Protein AF-A0A397TH13-F1 (afdb_monomer)

Sequence (235 aa):
MYIGEEQMQMQMQIHLDLYEATTTCEVFSDTFLWFEKYLEITASTDGHGFQKQIINDEITRPDIGSFDPKRAQAELLTQLNIFKITTKNKPKDFLEKLETVFYKWLDGSGINVTNCSDELAHDLIATCKILKDERNISLLIEHTKKTREYVEKMNEEEFSQNLNNILSAYKGPLENEDKKEESLRNKHYTDDVIERGFNFLKGDEEKGKAIFDDIVKNHYNKQTTNMYLSFLLFN

Mean predicted aligned error: 8.08 Å

Secondary structure (DSSP, 8-state):
---HHHHHHTT-----BHHHHHHHHHHHHHHHHHHHHHHHHHHHHH---------S-----TTGGG--HHHHHHHHHHHHHHHHHHTTT--HHHHHHHHHHHHHHHHHTT--TTT--HHHHHHHHHHHHHHTT----HHHHHHHHHHHHHHHTS-HHHHHHHHHHHHHHHHHHHHHHHHHHHHHTT-B--THHHHHHTTT----HHHHHHHHHHHHHHHHHHHHHHHHHHHHH--

Foldseek 3Di:
DPPPPVVVVVPPPVFAFPLLLLVLLVLLVVLLLLLVLLCVQPCVPVVDDFDDLDPDNPPPDPCSVVDHNVRSLLVSLVSLVVSLVSLPPPDLVSLVLVLLLLLLSQQQRVDFQVNQDLSNLLSSVSNVCSSVVNDPRPVSVVSVVVVVVVLVPDDPVRNVVVVVVVCVVCPVVVVVSVVVCVVRPPPTDDPVSNCVSRVSRDGDSVNSVVRSVNSVVSSVVVVVVVVVVVVVVVD

Solvent-accessible surface area (backbone atoms only — not comparable to full-atom values): 13279 Å² total; per-residue (Å²): 144,85,69,69,62,68,59,56,67,66,68,68,67,78,78,49,43,29,45,62,51,49,54,36,50,49,44,47,50,49,37,50,52,33,48,49,50,31,46,56,58,48,32,78,77,68,78,58,78,60,38,83,66,74,84,79,84,73,81,82,56,91,62,62,89,73,55,50,57,68,57,34,45,54,51,33,54,49,36,52,51,52,39,47,58,58,57,55,93,54,58,67,71,60,28,51,54,51,43,46,50,51,19,11,43,39,36,41,25,52,60,36,65,90,75,49,49,74,68,54,49,52,53,53,51,49,52,54,34,41,47,70,68,48,80,90,46,66,71,58,53,52,50,53,49,54,53,49,57,51,59,74,66,48,53,73,67,60,46,52,52,53,50,50,52,52,54,61,66,44,53,64,59,50,63,51,48,55,54,48,44,63,76,30,60,97,38,64,60,56,73,66,55,59,52,64,74,49,63,70,55,80,30,47,42,71,59,10,45,53,39,49,53,50,35,53,54,51,54,54,49,54,55,52,54,53,53,54,52,52,55,66,74,76,106

Radius of gyration: 20.53 Å; Cα contacts (8 Å, |Δi|>4): 188; chains: 1; bounding box: 66×51×44 Å

Nearest PDB structures (foldseek):
  7zo8-assembly1_A  TM=1.365E-01  e=8.174E+00  Brucella abortus 2308

pLDDT: mean 84.78, std 15.18, range [37.47, 98.38]

Structure (mmCIF, N/CA/C/O backbone):
data_AF-A0A397TH13-F1
#
_entry.id   AF-A0A397TH13-F1
#
loop_
_atom_site.group_PDB
_atom_site.id
_atom_site.type_symbol
_atom_site.label_atom_id
_atom_site.label_alt_id
_atom_site.label_comp_id
_atom_site.label_asym_id
_atom_site.label_entity_id
_atom_site.label_seq_id
_atom_site.pdbx_PDB_ins_code
_atom_site.Cartn_x
_atom_site.Cartn_y
_atom_site.Cartn_z
_atom_site.occupancy
_atom_site.B_iso_or_equiv
_atom_site.auth_seq_id
_atom_site.auth_comp_id
_atom_site.auth_asym_id
_atom_site.auth_atom_id
_atom_site.pdbx_PDB_model_num
ATOM 1 N N . MET A 1 1 ? -40.884 -20.229 20.595 1.00 41.59 1 MET A N 1
ATOM 2 C CA . MET A 1 1 ? -39.870 -19.528 21.407 1.00 41.59 1 MET A CA 1
ATOM 3 C C . MET A 1 1 ? -38.561 -19.627 20.627 1.00 41.59 1 MET A C 1
ATOM 5 O O . MET A 1 1 ? -37.815 -20.563 20.832 1.00 41.59 1 MET A O 1
ATOM 9 N N . TYR A 1 2 ? -38.391 -18.770 19.617 1.00 46.75 2 TYR A N 1
ATOM 10 C CA . TYR A 1 2 ? -37.251 -18.759 18.678 1.00 46.75 2 TYR A CA 1
ATOM 11 C C . TYR A 1 2 ? -37.065 -17.320 18.165 1.00 46.75 2 TYR A C 1
ATOM 13 O O . TYR A 1 2 ? -37.121 -17.042 16.980 1.00 46.75 2 TYR A O 1
ATOM 21 N N . ILE A 1 3 ? -36.993 -16.368 19.097 1.00 46.69 3 ILE A N 1
ATOM 22 C CA . ILE A 1 3 ? -36.784 -14.937 18.791 1.00 46.69 3 ILE A CA 1
ATOM 23 C C . ILE A 1 3 ? -35.448 -14.457 19.402 1.00 46.69 3 ILE A C 1
ATOM 25 O O . ILE A 1 3 ? -34.997 -13.351 19.142 1.00 46.69 3 ILE A O 1
ATOM 29 N N . GLY A 1 4 ? -34.772 -15.310 20.185 1.00 44.59 4 GLY A N 1
ATOM 30 C CA . GLY A 1 4 ? -33.574 -14.941 20.943 1.00 44.59 4 GLY A CA 1
ATOM 31 C C . GLY A 1 4 ? -32.241 -15.110 20.211 1.00 44.59 4 GLY A C 1
ATOM 32 O O . GLY A 1 4 ? -31.286 -14.453 20.595 1.00 44.59 4 GLY A O 1
ATOM 33 N N . GLU 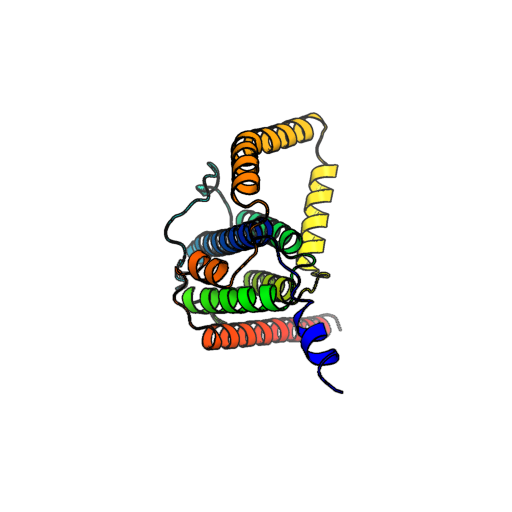A 1 5 ? -32.147 -15.946 19.173 1.00 42.31 5 GLU A N 1
ATOM 34 C CA . GLU A 1 5 ? -30.858 -16.211 18.505 1.00 42.31 5 GLU A CA 1
ATOM 35 C C . GLU A 1 5 ? -30.607 -15.282 17.308 1.00 42.31 5 GLU A C 1
ATOM 37 O O . GLU A 1 5 ? -29.501 -14.767 17.169 1.00 42.31 5 GLU A O 1
ATOM 42 N N . GLU A 1 6 ? -31.629 -14.956 16.507 1.00 41.38 6 GLU A N 1
ATOM 43 C CA . GLU A 1 6 ? -31.476 -14.013 15.384 1.00 41.38 6 GLU A CA 1
ATOM 44 C C . GLU A 1 6 ? -31.263 -12.565 15.853 1.00 41.38 6 GLU A C 1
ATOM 46 O O . GLU A 1 6 ? -30.466 -11.841 15.263 1.00 41.38 6 GLU A O 1
ATOM 51 N N . GLN A 1 7 ? -31.895 -12.141 16.956 1.00 41.16 7 GLN A N 1
ATOM 52 C CA . GLN A 1 7 ? -31.647 -10.810 17.530 1.00 41.16 7 GLN A CA 1
ATOM 53 C C . GLN A 1 7 ? -30.268 -10.699 18.196 1.00 41.16 7 GLN A C 1
ATOM 55 O O . GLN A 1 7 ? -29.697 -9.611 18.226 1.00 41.16 7 GLN A O 1
ATOM 60 N N . MET A 1 8 ? -29.706 -11.811 18.679 1.00 37.91 8 MET A N 1
ATOM 61 C CA . MET A 1 8 ? -28.373 -11.835 19.286 1.00 37.91 8 MET A CA 1
ATOM 62 C C . MET A 1 8 ? -27.261 -11.955 18.230 1.00 37.91 8 MET A C 1
ATOM 64 O O . MET A 1 8 ? -26.183 -11.400 18.425 1.00 37.91 8 MET A O 1
ATOM 68 N N . GLN A 1 9 ? -27.529 -12.578 17.073 1.00 37.91 9 GLN A N 1
ATOM 69 C CA . GLN A 1 9 ? -26.624 -12.534 15.915 1.00 37.91 9 GLN A CA 1
ATOM 70 C C . GLN A 1 9 ? -26.596 -11.162 15.223 1.00 37.91 9 GLN A C 1
ATOM 72 O O . GLN A 1 9 ? -25.568 -10.787 14.666 1.00 37.91 9 GLN A O 1
ATOM 77 N N . MET A 1 10 ? -27.670 -10.372 15.320 1.00 37.69 10 MET A N 1
ATOM 78 C CA . MET A 1 10 ? -27.717 -8.999 14.792 1.00 37.69 10 MET A CA 1
ATOM 79 C C . MET A 1 10 ? -26.946 -7.974 15.646 1.00 37.69 10 MET A C 1
ATOM 81 O O . MET A 1 10 ? -26.669 -6.878 15.173 1.00 37.69 10 MET A O 1
ATOM 85 N N . GLN A 1 11 ? -26.599 -8.304 16.896 1.00 37.47 11 GLN A N 1
ATOM 86 C CA . GLN A 1 11 ? -26.028 -7.358 17.869 1.00 37.47 11 GLN A CA 1
ATOM 87 C C . GLN A 1 11 ? -24.500 -7.387 18.010 1.00 37.47 11 GLN A C 1
ATOM 89 O O . GLN A 1 11 ? -23.951 -6.627 18.802 1.00 37.47 11 GLN A O 1
ATOM 94 N N . MET A 1 12 ? -23.793 -8.198 17.223 1.00 40.50 12 MET A N 1
ATOM 95 C CA . MET A 1 12 ? -22.327 -8.141 17.138 1.00 40.50 12 MET A CA 1
ATOM 96 C C . MET A 1 12 ? -21.856 -7.533 15.816 1.00 40.50 12 MET A C 1
ATOM 98 O O . MET A 1 12 ? -20.844 -7.935 15.245 1.00 40.50 12 MET A O 1
ATOM 102 N N . GLN A 1 13 ? -22.576 -6.521 15.335 1.00 49.28 13 GLN A N 1
ATOM 103 C CA . GLN A 1 13 ? -21.989 -5.564 14.413 1.00 49.28 13 GLN A CA 1
ATOM 104 C C . GLN A 1 13 ? -20.916 -4.825 15.218 1.00 49.28 13 GLN A C 1
ATOM 106 O O . GLN A 1 13 ? -21.228 -3.968 16.041 1.00 49.28 13 GLN A O 1
ATOM 111 N N . ILE A 1 14 ? -19.656 -5.253 15.089 1.00 55.50 14 ILE A N 1
ATOM 112 C CA . ILE A 1 14 ? -18.515 -4.535 15.655 1.00 55.50 14 ILE A CA 1
ATOM 113 C C . ILE A 1 14 ? -18.617 -3.121 15.092 1.00 55.50 14 ILE A C 1
ATOM 115 O O . ILE A 1 14 ? -18.381 -2.900 13.905 1.00 55.50 14 ILE A O 1
ATOM 119 N N . HIS A 1 15 ? -19.065 -2.184 15.924 1.00 70.19 15 HIS A N 1
ATOM 120 C CA . HIS A 1 15 ? -19.176 -0.791 15.541 1.00 70.19 15 HIS A CA 1
ATOM 121 C C . HIS A 1 15 ? -17.758 -0.262 15.367 1.00 70.19 15 HIS A C 1
ATOM 123 O O . HIS A 1 15 ? -17.085 0.068 16.338 1.00 70.19 15 HIS A O 1
ATOM 129 N N . LEU A 1 16 ? -17.289 -0.244 14.121 1.00 83.62 16 LEU A N 1
ATOM 130 C CA . LEU A 1 16 ? -16.040 0.405 13.768 1.00 83.62 16 LEU A CA 1
ATOM 131 C C . LEU A 1 16 ? -16.218 1.912 13.964 1.00 83.62 16 LEU A C 1
ATOM 133 O O . LEU A 1 16 ? -17.147 2.517 13.413 1.00 83.62 16 LEU A O 1
ATOM 137 N N . ASP A 1 17 ? -15.342 2.514 14.762 1.00 88.44 17 ASP A N 1
ATOM 138 C CA . ASP A 1 17 ? -15.339 3.956 14.968 1.00 88.44 17 ASP A CA 1
ATOM 139 C C . ASP A 1 17 ? -15.086 4.680 13.643 1.00 88.44 17 ASP A C 1
ATOM 141 O O . ASP A 1 17 ? -14.223 4.298 12.847 1.00 88.44 17 ASP A O 1
ATOM 145 N N . LEU A 1 18 ? -15.844 5.753 13.398 1.00 89.31 18 LEU A N 1
ATOM 146 C CA . LEU A 1 18 ? -15.759 6.505 12.146 1.00 89.31 18 LEU A CA 1
ATOM 147 C C . LEU A 1 18 ? -14.357 7.083 11.932 1.00 89.31 18 LEU A C 1
ATOM 149 O O . LEU A 1 18 ? -13.893 7.134 10.794 1.00 89.31 18 LEU A O 1
ATOM 153 N N . TYR A 1 19 ? -13.682 7.487 13.011 1.00 90.12 19 TYR A N 1
ATOM 154 C CA . TYR A 1 19 ? -12.291 7.931 12.957 1.00 90.12 19 TYR A CA 1
ATOM 155 C C . TYR A 1 19 ? -11.382 6.822 12.416 1.00 90.12 19 TYR A C 1
ATOM 157 O O . TYR A 1 19 ? -10.734 7.016 11.393 1.00 90.12 19 TYR A O 1
ATOM 165 N N . GLU A 1 20 ? -11.422 5.626 13.013 1.00 90.56 20 GLU A N 1
ATOM 166 C CA . GLU A 1 20 ? -10.594 4.500 12.574 1.00 90.56 20 GLU A CA 1
ATOM 167 C C . GLU A 1 20 ? -10.872 4.084 11.123 1.00 90.56 20 GLU A C 1
ATOM 169 O O . GLU A 1 20 ? -9.939 3.773 10.375 1.00 90.56 20 GLU A O 1
ATOM 174 N N . ALA A 1 21 ? -12.145 4.074 10.715 1.00 92.00 21 ALA A N 1
ATOM 175 C CA . ALA A 1 21 ? -12.530 3.788 9.336 1.00 92.00 21 ALA A CA 1
ATOM 176 C C . ALA A 1 21 ? -11.973 4.842 8.370 1.00 92.00 21 ALA A C 1
ATOM 178 O O . ALA A 1 21 ? -11.390 4.486 7.346 1.00 92.00 21 ALA A O 1
ATOM 179 N N . THR A 1 22 ? -12.112 6.124 8.721 1.00 91.56 22 THR A N 1
ATOM 180 C CA . THR A 1 22 ? -11.630 7.257 7.918 1.00 91.56 22 THR A CA 1
ATOM 181 C C . THR A 1 22 ? -10.114 7.197 7.757 1.00 91.56 22 THR A C 1
ATOM 183 O O . THR A 1 22 ? -9.635 7.169 6.628 1.00 91.56 22 THR A O 1
ATOM 186 N N . THR A 1 23 ? -9.368 7.052 8.855 1.00 91.56 23 THR A N 1
ATOM 187 C CA . THR A 1 23 ? -7.903 6.929 8.832 1.00 91.56 23 THR A CA 1
ATOM 188 C C . THR A 1 23 ? -7.447 5.731 8.002 1.00 91.56 23 THR A C 1
ATOM 190 O O . THR A 1 23 ? -6.476 5.820 7.255 1.00 91.56 23 THR A O 1
ATOM 193 N N . THR A 1 24 ? -8.152 4.596 8.081 1.00 94.56 24 THR A N 1
ATOM 194 C CA . THR A 1 24 ? -7.805 3.424 7.262 1.00 94.56 24 THR A CA 1
ATOM 195 C C . THR A 1 24 ? -8.038 3.688 5.771 1.00 94.56 24 THR A C 1
ATOM 197 O O . THR A 1 24 ? -7.203 3.302 4.956 1.00 94.56 24 THR A O 1
ATOM 200 N N . CYS A 1 25 ? -9.132 4.366 5.405 1.00 94.44 25 CYS A N 1
ATOM 201 C CA . CYS A 1 25 ? -9.425 4.725 4.012 1.00 94.44 25 CYS A CA 1
ATOM 202 C C . CYS A 1 25 ? -8.426 5.747 3.449 1.00 94.44 25 CYS A C 1
ATOM 204 O O . CYS A 1 25 ? -8.021 5.632 2.294 1.00 94.44 25 CYS A O 1
ATOM 206 N N . GLU A 1 26 ? -7.999 6.723 4.248 1.00 92.19 26 GLU A N 1
ATOM 207 C CA . GLU A 1 26 ? -6.980 7.700 3.845 1.00 92.19 26 GLU A CA 1
ATOM 208 C C . GLU A 1 26 ? -5.626 7.027 3.625 1.00 92.19 26 GLU A C 1
ATOM 210 O O . GLU A 1 26 ? -5.054 7.163 2.551 1.00 92.19 26 GLU A O 1
ATOM 215 N N . VAL A 1 27 ? -5.171 6.192 4.567 1.00 93.75 27 VAL A N 1
ATOM 216 C CA . VAL A 1 27 ? -3.929 5.413 4.401 1.00 93.75 27 VAL A CA 1
ATOM 217 C C . VAL A 1 27 ? -3.997 4.497 3.177 1.00 93.75 27 VAL A C 1
ATOM 219 O O . VAL A 1 27 ? -2.997 4.278 2.489 1.00 93.75 27 VAL A O 1
ATOM 222 N N . PHE A 1 28 ? -5.173 3.949 2.874 1.00 95.81 28 PHE A N 1
ATOM 223 C CA . PHE A 1 28 ? -5.343 3.135 1.679 1.00 95.81 28 PHE A CA 1
ATOM 224 C C . PHE A 1 28 ? -5.316 3.968 0.389 1.00 95.81 28 PHE A C 1
ATOM 226 O O . PHE A 1 28 ? -4.718 3.551 -0.600 1.00 95.81 28 PHE A O 1
ATOM 233 N N . SER A 1 29 ? -5.875 5.178 0.417 1.00 93.94 29 SER A N 1
ATOM 234 C CA . SER A 1 29 ? -5.756 6.145 -0.681 1.00 93.94 29 SER A CA 1
ATOM 235 C C . SER A 1 29 ? -4.299 6.558 -0.909 1.00 93.94 29 SER A C 1
ATOM 237 O O . SER A 1 29 ? -3.830 6.544 -2.047 1.00 93.94 29 SER A O 1
ATOM 239 N N . ASP A 1 30 ? -3.548 6.817 0.164 1.00 92.38 30 ASP A N 1
ATOM 240 C CA . ASP A 1 30 ? -2.110 7.101 0.102 1.00 92.38 30 ASP A CA 1
ATOM 241 C C . ASP A 1 30 ? -1.328 5.920 -0.477 1.00 92.38 30 ASP A C 1
ATOM 243 O O . ASP A 1 30 ? -0.386 6.099 -1.249 1.00 92.38 30 ASP A O 1
ATOM 247 N N . THR A 1 31 ? -1.738 4.691 -0.159 1.00 95.12 31 THR A N 1
ATOM 248 C CA . THR A 1 31 ? -1.140 3.486 -0.744 1.00 95.12 31 THR A CA 1
ATOM 249 C C . THR A 1 31 ? -1.293 3.486 -2.269 1.00 95.12 31 THR A C 1
ATOM 251 O O . THR A 1 31 ? -0.311 3.244 -2.972 1.00 95.12 31 THR A O 1
ATOM 254 N N . PHE A 1 32 ? -2.475 3.819 -2.804 1.00 94.69 32 PHE A N 1
ATOM 255 C CA . PHE A 1 32 ? -2.670 3.970 -4.252 1.00 94.69 32 PHE A CA 1
ATOM 256 C C . PHE A 1 32 ? -1.838 5.107 -4.843 1.00 94.69 32 PHE A C 1
ATOM 258 O O . PHE A 1 32 ? -1.243 4.930 -5.904 1.00 94.69 32 PHE A O 1
ATOM 265 N N . LEU A 1 33 ? -1.732 6.240 -4.146 1.00 93.06 33 LEU A N 1
ATOM 266 C CA . LEU A 1 33 ? -0.903 7.362 -4.583 1.00 93.06 33 LEU A CA 1
ATOM 267 C C . LEU A 1 33 ? 0.569 6.945 -4.734 1.00 93.06 33 LEU A C 1
ATOM 269 O O . LEU A 1 33 ? 1.217 7.286 -5.724 1.00 93.06 33 LEU A O 1
ATOM 273 N N . TRP A 1 34 ? 1.095 6.150 -3.799 1.00 93.94 34 TRP A N 1
ATOM 274 C CA . TRP A 1 34 ? 2.459 5.626 -3.881 1.00 93.94 34 TRP A CA 1
ATOM 275 C C . TRP A 1 34 ? 2.632 4.520 -4.927 1.00 93.94 34 TRP A C 1
ATOM 277 O O . TRP A 1 34 ? 3.693 4.460 -5.552 1.00 93.94 34 TRP A O 1
ATOM 287 N N . PHE A 1 35 ? 1.608 3.698 -5.183 1.00 94.25 35 PHE A N 1
ATOM 288 C CA . PHE A 1 35 ? 1.606 2.792 -6.337 1.00 94.25 35 PHE A CA 1
ATOM 289 C C . PHE A 1 35 ? 1.699 3.577 -7.646 1.00 94.25 35 PHE A C 1
ATOM 291 O O . PHE A 1 35 ? 2.577 3.304 -8.461 1.00 94.25 35 PHE A O 1
ATOM 298 N N . GLU A 1 36 ? 0.835 4.574 -7.839 1.00 92.50 36 GLU A N 1
ATOM 299 C CA . GLU A 1 36 ? 0.828 5.411 -9.040 1.00 92.50 36 GLU A CA 1
ATOM 300 C C . GLU A 1 36 ? 2.148 6.175 -9.189 1.00 92.50 36 GLU A C 1
ATOM 302 O O . GLU A 1 36 ? 2.695 6.232 -10.287 1.00 92.50 36 GLU A O 1
ATOM 307 N N . LYS A 1 37 ? 2.743 6.659 -8.091 1.00 91.38 37 LYS A N 1
ATOM 308 C CA . LYS A 1 37 ? 4.071 7.289 -8.109 1.00 91.38 37 LYS A CA 1
ATOM 309 C C . LYS A 1 37 ? 5.181 6.328 -8.530 1.00 91.38 37 LYS A C 1
ATOM 311 O O . LYS A 1 37 ? 6.049 6.698 -9.324 1.00 91.38 37 LYS A O 1
ATOM 316 N N . TYR A 1 38 ? 5.184 5.110 -7.991 1.00 91.88 38 TYR A N 1
ATOM 317 C CA . TYR A 1 38 ? 6.142 4.077 -8.380 1.00 91.88 38 TYR A CA 1
ATOM 318 C C . TYR A 1 38 ? 5.991 3.717 -9.865 1.00 91.88 38 TYR A C 1
ATOM 320 O O . TYR A 1 38 ? 6.989 3.622 -10.586 1.00 91.88 38 TYR A O 1
ATOM 328 N N . LEU A 1 39 ? 4.750 3.602 -10.344 1.00 90.31 39 LEU A N 1
ATOM 329 C CA . LEU A 1 39 ? 4.430 3.363 -11.749 1.00 90.31 39 LEU A CA 1
ATOM 330 C C . LEU A 1 39 ? 4.860 4.520 -12.646 1.00 90.31 39 LEU A C 1
ATOM 332 O O . LEU A 1 39 ? 5.466 4.270 -13.672 1.00 90.31 39 LEU A O 1
ATOM 336 N N . GLU A 1 40 ? 4.644 5.777 -12.265 1.00 88.56 40 GLU A N 1
ATOM 337 C CA . GLU A 1 40 ? 5.139 6.939 -13.018 1.00 88.56 40 GLU A CA 1
ATOM 338 C C . GLU A 1 40 ? 6.656 6.894 -13.215 1.00 88.56 40 GLU A C 1
ATOM 340 O O . GLU A 1 40 ? 7.161 7.107 -14.321 1.00 88.56 40 GLU A O 1
ATOM 345 N N . ILE A 1 41 ? 7.387 6.607 -12.135 1.00 87.56 41 ILE A N 1
ATOM 346 C CA . ILE A 1 41 ? 8.850 6.570 -12.147 1.00 87.56 41 ILE A CA 1
ATOM 347 C C . ILE A 1 41 ? 9.346 5.397 -13.003 1.00 87.56 41 ILE A C 1
ATOM 349 O O . ILE A 1 41 ? 10.267 5.574 -13.797 1.00 87.56 41 ILE A O 1
ATOM 353 N N . THR A 1 42 ? 8.716 4.225 -12.910 1.00 84.31 42 THR A N 1
ATOM 354 C CA . THR A 1 42 ? 9.109 3.027 -13.679 1.00 84.31 42 THR A CA 1
ATOM 355 C C . THR A 1 42 ? 8.630 3.052 -15.134 1.00 84.31 42 THR A C 1
ATOM 357 O O . THR A 1 42 ? 9.365 2.647 -16.033 1.00 84.31 42 THR A O 1
ATOM 360 N N . ALA A 1 43 ? 7.449 3.599 -15.415 1.00 72.31 43 ALA A N 1
ATOM 361 C CA . ALA A 1 43 ? 6.878 3.692 -16.758 1.00 72.31 43 ALA A CA 1
ATOM 362 C C . ALA A 1 43 ? 7.622 4.685 -17.656 1.00 72.31 43 ALA A C 1
ATOM 364 O O . ALA A 1 43 ? 7.585 4.535 -18.878 1.00 72.31 43 ALA A O 1
ATOM 365 N N . SER A 1 44 ? 8.343 5.653 -17.075 1.00 58.50 44 SER A N 1
ATOM 366 C CA . SER A 1 44 ? 9.257 6.527 -17.822 1.00 58.50 44 SER A CA 1
ATOM 367 C C . SER A 1 44 ? 10.360 5.753 -18.571 1.00 58.50 44 SER A C 1
ATOM 369 O O . SER A 1 44 ? 10.919 6.264 -19.541 1.00 58.50 44 SER A O 1
ATOM 371 N N . THR A 1 45 ? 10.608 4.501 -18.173 1.00 50.53 45 THR A N 1
ATOM 372 C CA . THR A 1 45 ? 11.559 3.571 -18.798 1.00 50.53 45 THR A CA 1
ATOM 373 C C . THR A 1 45 ? 10.919 2.634 -19.833 1.00 50.53 45 THR A C 1
ATOM 375 O O . THR A 1 45 ? 11.560 2.347 -20.842 1.00 50.53 45 THR A O 1
ATOM 378 N N . ASP A 1 46 ? 9.659 2.217 -19.638 1.00 50.69 46 ASP A N 1
ATOM 379 C CA . ASP A 1 46 ? 9.052 1.093 -20.382 1.00 50.69 46 ASP A CA 1
ATOM 380 C C . ASP A 1 46 ? 7.829 1.469 -21.252 1.00 50.69 46 ASP A C 1
ATOM 382 O O . ASP A 1 46 ? 7.337 0.653 -22.029 1.00 50.69 46 ASP A O 1
ATOM 386 N N . GLY A 1 47 ? 7.337 2.714 -21.184 1.00 48.03 47 GLY A N 1
ATOM 387 C CA . GLY A 1 47 ? 6.331 3.236 -22.124 1.00 48.03 47 GLY A CA 1
ATOM 388 C C . GLY A 1 47 ? 4.958 2.550 -22.068 1.00 48.03 47 GLY A C 1
ATOM 389 O O . GLY A 1 47 ? 4.270 2.458 -23.088 1.00 48.03 47 GLY A O 1
ATOM 390 N N . HIS A 1 48 ? 4.542 2.049 -20.903 1.00 54.66 48 HIS A N 1
ATOM 391 C CA . HIS A 1 48 ? 3.298 1.290 -20.762 1.00 54.66 48 HIS A CA 1
ATOM 392 C C . HIS A 1 48 ? 2.129 2.103 -20.191 1.00 54.66 48 HIS A C 1
ATOM 394 O O . HIS A 1 48 ? 2.288 2.932 -19.300 1.00 54.66 48 HIS A O 1
ATOM 400 N N . GLY A 1 49 ? 0.937 1.834 -20.740 1.00 65.75 49 GLY A N 1
ATOM 401 C CA . GLY A 1 49 ? -0.307 2.595 -20.583 1.00 65.75 49 GLY A CA 1
ATOM 402 C C . GLY A 1 49 ? -1.028 2.441 -19.246 1.00 65.75 49 GLY A C 1
ATOM 403 O O . GLY A 1 49 ? -2.239 2.215 -19.248 1.00 65.75 49 GLY A O 1
ATOM 404 N N . PHE A 1 50 ? -0.305 2.567 -18.130 1.00 81.19 50 PHE A N 1
ATOM 405 C CA . PHE A 1 50 ? -0.966 2.773 -16.845 1.00 81.19 50 PHE A CA 1
ATOM 406 C C . PHE A 1 50 ? -1.709 4.121 -16.862 1.00 81.19 50 PHE A C 1
ATOM 408 O O . PHE A 1 50 ? -1.283 5.079 -17.514 1.00 81.19 50 PHE A O 1
ATOM 415 N N . GLN A 1 51 ? -2.843 4.188 -16.175 1.00 87.06 51 GLN A N 1
ATOM 416 C CA . GLN A 1 51 ? -3.706 5.363 -16.130 1.00 87.06 51 GLN A CA 1
ATOM 417 C C . GLN A 1 51 ? -3.863 5.834 -14.692 1.00 87.06 51 GLN A C 1
ATOM 419 O O . GLN A 1 51 ? -4.584 5.220 -13.910 1.00 87.06 51 GLN A O 1
ATOM 424 N N . LYS A 1 52 ? -3.221 6.958 -14.367 1.00 87.81 52 LYS A N 1
ATOM 425 C CA . LYS A 1 52 ? -3.359 7.620 -13.068 1.00 87.81 52 LYS A CA 1
ATOM 426 C C . LYS A 1 52 ? -4.841 7.846 -12.735 1.00 87.81 52 LYS A C 1
ATOM 428 O O . LYS A 1 52 ? -5.547 8.485 -13.519 1.00 87.81 52 LYS A O 1
ATOM 433 N N . GLN A 1 53 ? -5.316 7.315 -11.608 1.00 88.94 53 GLN A N 1
ATOM 434 C CA . GLN A 1 53 ? -6.692 7.509 -11.138 1.00 88.94 53 GLN A CA 1
ATOM 435 C C . GLN A 1 53 ? -6.788 8.695 -10.172 1.00 88.94 53 GLN A C 1
ATOM 437 O O . GLN A 1 53 ? -7.824 9.363 -10.129 1.00 88.94 53 GLN A O 1
ATOM 442 N N . ILE A 1 54 ? -5.717 8.992 -9.427 1.00 85.12 54 ILE A N 1
ATOM 443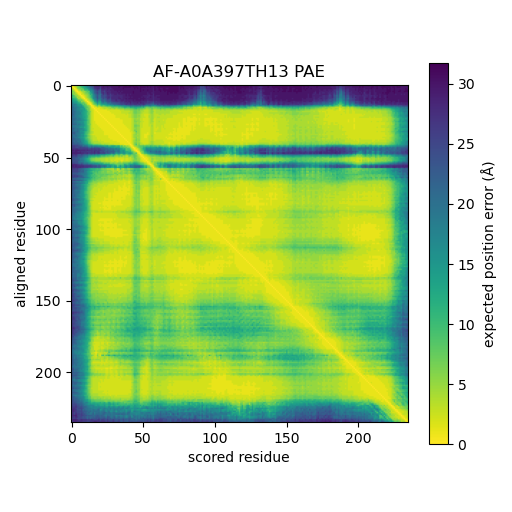 C CA . ILE A 1 54 ? -5.679 10.093 -8.461 1.00 85.12 54 ILE A CA 1
ATOM 444 C C . ILE A 1 54 ? -5.145 11.349 -9.156 1.00 85.12 54 ILE A C 1
ATOM 446 O O . ILE A 1 54 ? -3.976 11.440 -9.504 1.00 85.12 54 ILE A O 1
ATOM 450 N N . ILE A 1 55 ? -6.008 12.338 -9.400 1.00 70.19 55 ILE A N 1
ATOM 451 C CA . ILE A 1 55 ? -5.654 13.531 -10.199 1.00 70.19 55 ILE A CA 1
ATOM 452 C C . ILE A 1 55 ? -4.945 14.607 -9.358 1.00 70.19 55 ILE A C 1
ATOM 454 O O . ILE A 1 55 ? -4.103 15.341 -9.876 1.00 70.19 55 ILE A O 1
ATOM 458 N N . ASN A 1 56 ? -5.262 14.695 -8.065 1.00 64.81 56 ASN A N 1
ATOM 459 C CA . ASN A 1 56 ? -4.644 15.656 -7.156 1.00 64.81 56 ASN A CA 1
ATOM 460 C C . ASN A 1 56 ? -3.425 14.998 -6.495 1.00 64.81 56 ASN A C 1
ATOM 462 O O . ASN A 1 56 ? -3.563 14.232 -5.547 1.00 64.81 56 ASN A O 1
ATOM 466 N N . ASP A 1 57 ? -2.238 15.261 -7.045 1.00 58.88 57 ASP A N 1
ATOM 467 C CA . ASP A 1 57 ? -0.959 14.847 -6.459 1.00 58.88 57 ASP A CA 1
ATOM 468 C C . ASP A 1 57 ? -0.735 15.560 -5.124 1.00 58.88 57 ASP A C 1
ATOM 470 O O . ASP A 1 57 ? -0.497 16.768 -5.100 1.00 58.88 57 ASP A O 1
ATOM 474 N N . GLU A 1 58 ? -0.738 14.820 -4.018 1.00 68.31 58 GLU A N 1
ATOM 475 C CA . GLU A 1 58 ? -0.404 15.377 -2.701 1.00 68.31 58 GLU A CA 1
ATOM 476 C C . GLU A 1 58 ? 0.823 14.714 -2.057 1.00 68.31 58 GLU A C 1
ATOM 478 O O . GLU A 1 58 ? 1.042 14.834 -0.851 1.00 68.31 58 GLU A O 1
ATOM 483 N N . ILE A 1 59 ? 1.720 14.097 -2.845 1.00 75.81 59 ILE A N 1
ATOM 484 C CA . ILE A 1 59 ? 3.076 13.834 -2.335 1.00 75.81 59 ILE A CA 1
ATOM 485 C C . ILE A 1 59 ? 3.841 15.162 -2.309 1.00 75.81 59 ILE A C 1
ATOM 487 O O . ILE A 1 59 ? 4.563 15.522 -3.235 1.00 75.81 59 ILE A O 1
ATOM 491 N N . THR A 1 60 ? 3.704 15.891 -1.205 1.00 72.62 60 THR A N 1
ATOM 492 C CA . THR A 1 60 ? 4.307 17.217 -0.971 1.00 72.62 60 THR A CA 1
ATOM 493 C C . THR A 1 60 ? 5.807 17.173 -0.653 1.00 72.62 60 THR A C 1
ATOM 495 O O . THR A 1 60 ? 6.402 18.176 -0.251 1.00 72.62 60 THR A O 1
ATOM 498 N N . ARG A 1 61 ? 6.455 16.015 -0.833 1.00 74.12 61 ARG A N 1
ATOM 499 C CA . ARG A 1 61 ? 7.877 15.836 -0.530 1.00 74.12 61 ARG A CA 1
ATOM 500 C C . ARG A 1 61 ? 8.750 16.620 -1.516 1.00 74.12 61 ARG A C 1
ATOM 502 O O . ARG A 1 61 ? 8.651 16.393 -2.720 1.00 74.12 61 ARG A O 1
ATOM 509 N N . PRO A 1 62 ? 9.673 17.474 -1.038 1.00 74.00 62 PRO A N 1
ATOM 510 C CA . PRO A 1 62 ? 10.496 18.306 -1.917 1.00 74.00 62 PRO A CA 1
ATOM 511 C C . PRO A 1 62 ? 11.488 17.491 -2.760 1.00 74.00 62 PRO A C 1
ATOM 513 O O . PRO A 1 62 ? 11.923 17.945 -3.814 1.00 74.00 62 PRO A O 1
ATOM 516 N N . ASP A 1 63 ? 11.844 16.284 -2.315 1.00 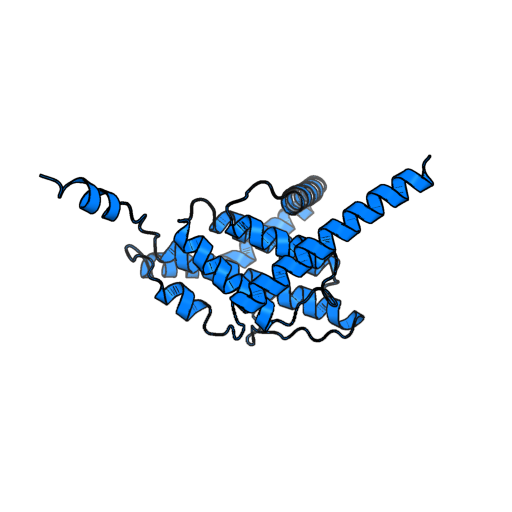79.62 63 ASP A N 1
ATOM 517 C CA . ASP A 1 63 ? 12.805 15.403 -2.972 1.00 79.62 63 ASP A CA 1
ATOM 518 C C . ASP A 1 63 ? 12.164 14.382 -3.928 1.00 79.62 63 ASP A C 1
ATOM 520 O O . ASP A 1 63 ? 12.890 13.633 -4.586 1.00 79.62 63 ASP A O 1
ATOM 524 N N . ILE A 1 64 ? 10.831 14.372 -4.063 1.00 83.06 64 ILE A N 1
ATOM 525 C CA . ILE A 1 64 ? 10.087 13.361 -4.834 1.00 83.06 64 ILE A CA 1
ATOM 526 C C . ILE A 1 64 ? 10.522 13.268 -6.302 1.00 83.06 64 ILE A C 1
ATOM 528 O O . ILE A 1 64 ? 10.557 12.183 -6.877 1.00 83.06 64 ILE A O 1
ATOM 532 N N . GLY A 1 65 ? 10.914 14.395 -6.905 1.00 81.19 65 GLY A N 1
ATOM 533 C CA . GLY A 1 65 ? 11.370 14.459 -8.298 1.00 81.19 65 GLY A CA 1
ATOM 534 C C . GLY A 1 65 ? 12.735 13.809 -8.552 1.00 81.19 65 GLY A C 1
ATOM 535 O O . GLY A 1 65 ? 13.108 13.616 -9.702 1.00 81.19 65 GLY A O 1
ATOM 536 N N . SER A 1 66 ? 13.479 13.472 -7.494 1.00 85.81 66 SER A N 1
ATOM 537 C CA . SER A 1 66 ? 14.800 12.827 -7.569 1.00 85.81 66 SER A CA 1
ATOM 538 C C . SER A 1 66 ? 14.773 11.332 -7.245 1.00 85.81 66 SER A C 1
ATOM 540 O O . SER A 1 66 ? 15.825 10.709 -7.103 1.00 85.81 66 SER A O 1
ATOM 542 N N . PHE A 1 67 ? 13.586 10.753 -7.066 1.00 88.69 67 PHE A N 1
ATOM 543 C CA . PHE A 1 67 ? 13.463 9.348 -6.707 1.00 88.69 67 PHE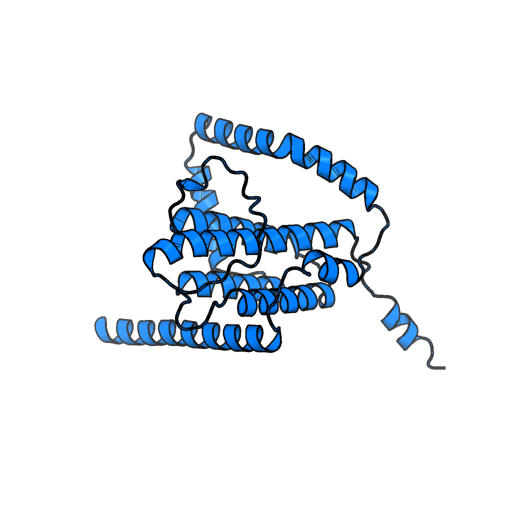 A CA 1
ATOM 544 C C . PHE A 1 67 ? 13.827 8.451 -7.886 1.00 88.69 67 PHE A C 1
ATOM 546 O O . PHE A 1 67 ? 13.334 8.629 -8.998 1.00 88.69 67 PHE A O 1
ATOM 553 N N . ASP A 1 68 ? 14.652 7.446 -7.610 1.00 90.31 68 ASP A N 1
ATOM 554 C CA . ASP A 1 68 ? 14.809 6.294 -8.488 1.00 90.31 68 ASP A CA 1
ATOM 555 C C . ASP A 1 68 ? 13.709 5.242 -8.203 1.00 90.31 68 ASP A C 1
ATOM 557 O O . ASP A 1 68 ? 13.021 5.322 -7.173 1.00 90.31 68 ASP A O 1
ATOM 561 N N . PRO A 1 69 ? 13.527 4.236 -9.082 1.00 89.75 69 PRO A N 1
ATOM 562 C CA . PRO A 1 69 ? 12.535 3.183 -8.873 1.00 89.75 69 PRO A CA 1
ATOM 563 C C . PRO A 1 69 ? 12.650 2.453 -7.530 1.00 89.75 69 PRO A C 1
ATOM 565 O O . PRO A 1 69 ? 11.633 2.135 -6.918 1.00 89.75 69 PRO A O 1
ATOM 568 N N . LYS A 1 70 ? 13.870 2.200 -7.036 1.00 91.06 70 LYS A N 1
ATOM 569 C CA . LYS A 1 70 ? 14.081 1.459 -5.781 1.00 91.06 70 LYS A CA 1
ATOM 570 C C . LYS A 1 70 ? 13.641 2.280 -4.579 1.00 91.06 70 LYS A C 1
ATOM 572 O O . LYS A 1 70 ? 13.031 1.746 -3.656 1.00 91.06 70 LYS A O 1
ATOM 577 N N . ARG A 1 71 ? 13.938 3.578 -4.590 1.00 90.62 71 ARG A N 1
ATOM 578 C CA . ARG A 1 71 ? 13.523 4.515 -3.552 1.00 90.62 71 ARG A CA 1
ATOM 579 C C . ARG A 1 71 ? 12.008 4.677 -3.535 1.00 90.62 71 ARG A C 1
ATOM 581 O O . ARG A 1 71 ? 11.416 4.618 -2.463 1.00 90.62 71 ARG A O 1
ATOM 588 N N . ALA A 1 72 ? 11.383 4.817 -4.703 1.00 91.56 72 ALA A N 1
ATOM 589 C CA . ALA A 1 72 ? 9.927 4.873 -4.811 1.00 91.56 72 ALA A CA 1
ATOM 590 C C . ALA A 1 72 ? 9.263 3.586 -4.294 1.00 91.56 72 ALA A C 1
ATOM 592 O O . ALA A 1 72 ? 8.305 3.659 -3.527 1.00 91.56 72 ALA A O 1
ATOM 593 N N . GLN A 1 73 ? 9.821 2.416 -4.626 1.00 93.75 73 GLN A N 1
ATOM 594 C CA . GLN A 1 73 ? 9.329 1.142 -4.104 1.00 93.75 73 GLN A CA 1
ATOM 595 C C . GLN A 1 73 ? 9.489 1.035 -2.582 1.00 93.75 73 GLN A C 1
ATOM 597 O O . GLN A 1 73 ? 8.579 0.586 -1.895 1.00 93.75 73 GLN A O 1
ATOM 602 N N . ALA A 1 74 ? 10.621 1.468 -2.022 1.00 92.69 74 ALA A N 1
ATOM 603 C CA . ALA A 1 74 ? 10.839 1.440 -0.575 1.00 92.69 74 ALA A CA 1
ATOM 604 C C . ALA A 1 74 ? 9.803 2.285 0.195 1.00 92.69 74 ALA A C 1
ATOM 606 O O . ALA A 1 74 ? 9.392 1.920 1.300 1.00 92.69 74 ALA A O 1
ATOM 607 N N . GLU A 1 75 ? 9.363 3.397 -0.387 1.00 92.44 75 GLU A N 1
ATOM 608 C CA . GLU A 1 75 ? 8.327 4.263 0.182 1.00 92.44 75 GLU A CA 1
ATOM 609 C C . GLU A 1 75 ? 6.936 3.630 0.039 1.00 92.44 75 GLU A C 1
ATOM 611 O O . GLU A 1 75 ? 6.198 3.578 1.021 1.00 92.44 75 GLU A O 1
ATOM 616 N N . LEU A 1 76 ? 6.626 3.012 -1.107 1.00 95.44 76 LEU A N 1
ATOM 617 C CA . LEU A 1 76 ? 5.425 2.183 -1.272 1.00 95.44 76 LEU A CA 1
ATOM 618 C C . LEU A 1 76 ? 5.365 1.048 -0.234 1.00 95.44 76 LEU A C 1
ATOM 620 O O . LEU A 1 76 ? 4.356 0.882 0.444 1.00 95.44 76 LEU A O 1
ATOM 624 N N . LEU A 1 77 ? 6.457 0.306 -0.033 1.00 96.19 77 LEU A N 1
ATOM 625 C CA . LEU A 1 77 ? 6.540 -0.755 0.981 1.00 96.19 77 LEU A CA 1
ATOM 626 C C . LEU A 1 77 ? 6.370 -0.218 2.409 1.00 96.19 77 LEU A C 1
ATOM 628 O O . LEU A 1 77 ? 5.842 -0.906 3.287 1.00 96.19 77 LEU A O 1
ATOM 632 N N . THR A 1 78 ? 6.812 1.016 2.655 1.00 94.12 78 THR A N 1
ATOM 633 C CA . THR A 1 78 ? 6.589 1.702 3.931 1.00 94.12 78 THR A CA 1
ATOM 634 C C . THR A 1 78 ? 5.107 2.008 4.121 1.00 94.12 78 THR A C 1
ATOM 636 O O . THR A 1 78 ? 4.562 1.695 5.179 1.00 94.12 78 THR A O 1
ATOM 639 N N . GLN A 1 79 ? 4.426 2.502 3.086 1.00 94.88 79 GLN A N 1
ATOM 640 C CA . GLN A 1 79 ? 2.980 2.723 3.134 1.00 94.88 79 GLN A CA 1
ATOM 641 C C . GLN A 1 79 ? 2.184 1.432 3.271 1.00 94.88 79 GLN A C 1
ATOM 643 O O . GLN A 1 79 ? 1.279 1.368 4.096 1.00 94.88 79 GLN A O 1
ATOM 648 N N . LEU A 1 80 ? 2.570 0.358 2.579 1.00 97.12 80 LEU A N 1
ATOM 649 C CA . LEU A 1 80 ? 1.950 -0.957 2.755 1.00 97.12 80 LEU A CA 1
ATOM 650 C C . LEU A 1 80 ? 2.097 -1.475 4.192 1.00 97.12 80 LEU A C 1
ATOM 652 O O . LEU A 1 80 ? 1.184 -2.110 4.721 1.00 97.12 80 LEU A O 1
ATOM 656 N N . ASN A 1 81 ? 3.211 -1.177 4.865 1.00 95.75 81 ASN A N 1
ATOM 657 C CA . ASN A 1 81 ? 3.364 -1.477 6.287 1.00 95.75 81 ASN A CA 1
ATOM 658 C C . ASN A 1 81 ? 2.435 -0.634 7.172 1.00 95.75 81 ASN A C 1
ATOM 660 O O . ASN A 1 81 ? 1.848 -1.181 8.107 1.00 95.75 81 ASN A O 1
ATOM 664 N N . ILE A 1 82 ? 2.268 0.659 6.883 1.00 95.00 82 ILE A N 1
ATOM 665 C CA . ILE A 1 82 ? 1.315 1.523 7.598 1.00 95.00 82 ILE A CA 1
ATOM 666 C C . ILE A 1 82 ? -0.115 1.009 7.374 1.00 95.00 82 ILE A C 1
ATOM 668 O O . ILE A 1 82 ? -0.843 0.793 8.342 1.00 95.00 82 ILE A O 1
ATOM 672 N N . PHE A 1 83 ? -0.482 0.683 6.134 1.00 97.31 83 PHE A N 1
ATOM 673 C CA . PHE A 1 83 ? -1.779 0.108 5.778 1.00 97.31 83 PHE A CA 1
ATOM 674 C C . PHE A 1 83 ? -2.047 -1.231 6.475 1.00 97.31 83 PHE A C 1
ATOM 676 O O . PHE A 1 83 ? -3.129 -1.481 7.012 1.00 97.31 83 PHE A O 1
ATOM 683 N N . LYS A 1 84 ? -1.035 -2.097 6.564 1.00 97.06 84 LYS A N 1
ATOM 684 C CA . LYS A 1 84 ? -1.116 -3.339 7.342 1.00 97.06 84 LYS A CA 1
ATOM 685 C C . LYS A 1 84 ? -1.400 -3.087 8.826 1.00 97.06 84 LYS A C 1
ATOM 687 O O . LYS A 1 84 ? -2.091 -3.887 9.454 1.00 97.06 84 LYS A O 1
ATOM 692 N N . ILE A 1 85 ? -0.846 -2.020 9.402 1.00 94.50 85 ILE A N 1
ATOM 693 C CA . ILE A 1 85 ? -1.072 -1.656 10.806 1.00 94.50 85 ILE A CA 1
ATOM 694 C C . ILE A 1 85 ? -2.488 -1.105 10.993 1.00 94.50 85 ILE A C 1
ATOM 696 O O . ILE A 1 85 ? -3.177 -1.541 11.914 1.00 94.50 85 ILE A O 1
ATOM 700 N N . THR A 1 86 ? -2.944 -0.200 10.125 1.00 94.62 86 THR A N 1
ATOM 701 C CA . THR A 1 86 ? -4.266 0.439 10.259 1.00 94.62 86 THR A CA 1
ATOM 702 C C . THR A 1 86 ? -5.422 -0.523 10.000 1.00 94.62 86 THR A C 1
ATOM 704 O O . THR A 1 86 ? -6.456 -0.431 10.656 1.00 94.62 86 THR A O 1
ATOM 707 N N . THR A 1 87 ? -5.225 -1.526 9.140 1.00 95.44 87 THR A N 1
ATOM 708 C CA . THR A 1 87 ? -6.204 -2.602 8.897 1.00 95.44 87 THR A CA 1
ATOM 709 C C . THR A 1 87 ? -6.239 -3.679 9.983 1.00 95.44 87 THR A C 1
ATOM 711 O O . THR A 1 87 ? -7.068 -4.591 9.922 1.00 95.44 87 THR A O 1
ATOM 714 N N . LYS A 1 88 ? -5.345 -3.630 10.978 1.00 93.19 88 LYS A N 1
ATOM 715 C CA . LYS A 1 88 ? -5.280 -4.646 12.033 1.00 93.19 88 LYS A CA 1
ATOM 716 C C . LYS A 1 88 ? -6.561 -4.638 12.869 1.00 93.19 88 LYS A C 1
ATOM 718 O O . LYS A 1 88 ? -7.003 -3.588 13.327 1.00 93.19 88 LYS A O 1
ATOM 723 N N . ASN A 1 89 ? -7.109 -5.829 13.115 1.00 89.00 89 ASN A N 1
ATOM 724 C CA . ASN A 1 89 ? -8.337 -6.051 13.889 1.00 89.00 89 ASN A CA 1
ATOM 725 C C . ASN A 1 89 ? -9.586 -5.352 13.317 1.00 89.00 89 ASN A C 1
ATOM 727 O O . ASN A 1 89 ? -10.569 -5.185 14.039 1.00 89.00 89 ASN A O 1
ATOM 731 N N . LYS A 1 90 ? -9.563 -4.924 12.048 1.00 91.75 90 LYS A N 1
ATOM 732 C CA . LYS A 1 90 ? -10.746 -4.346 11.409 1.00 91.75 90 LYS A CA 1
ATOM 733 C C . LYS A 1 90 ? -11.765 -5.443 11.066 1.00 91.75 90 LYS A C 1
ATOM 735 O O . LYS A 1 90 ? -11.360 -6.575 10.796 1.00 91.75 90 LYS A O 1
ATOM 740 N N . PRO A 1 91 ? -13.073 -5.129 11.083 1.00 92.38 91 PRO A N 1
ATOM 741 C CA . PRO A 1 91 ? -14.113 -6.078 10.699 1.00 92.38 91 PRO A CA 1
ATOM 742 C C . PRO A 1 91 ? -13.908 -6.642 9.287 1.00 92.38 91 PRO A C 1
ATOM 744 O O . PRO A 1 91 ? -13.443 -5.941 8.387 1.00 92.38 91 PRO A O 1
ATOM 747 N N . LYS A 1 92 ? -14.263 -7.916 9.085 1.00 92.69 92 LYS A N 1
ATOM 748 C CA . LYS A 1 92 ? -14.068 -8.620 7.806 1.00 92.69 92 LYS A CA 1
ATOM 749 C C . LYS A 1 92 ? -14.821 -7.951 6.655 1.00 92.69 92 LYS A C 1
ATOM 751 O O . LYS A 1 92 ? -14.258 -7.783 5.585 1.00 92.69 92 LYS A O 1
ATOM 756 N N . ASP A 1 93 ? -16.058 -7.536 6.898 1.00 92.31 93 ASP A N 1
ATOM 757 C CA . ASP A 1 93 ? -16.906 -6.829 5.934 1.00 92.31 93 ASP A CA 1
ATOM 758 C C . ASP A 1 93 ? -16.318 -5.471 5.523 1.00 92.31 93 ASP A C 1
ATOM 760 O O . ASP A 1 93 ? -16.425 -5.068 4.367 1.00 92.31 93 ASP A O 1
ATOM 764 N N . PHE A 1 94 ? -15.648 -4.776 6.446 1.00 93.62 94 PHE A N 1
ATOM 765 C CA . PHE A 1 94 ? -14.910 -3.556 6.126 1.00 93.62 94 PHE A CA 1
ATOM 766 C C . PHE A 1 94 ? -13.719 -3.845 5.200 1.00 93.62 94 PHE A C 1
ATOM 768 O O . PHE A 1 94 ? -13.520 -3.138 4.214 1.00 93.62 94 PHE A O 1
ATOM 775 N N . LEU A 1 95 ? -12.951 -4.904 5.476 1.00 95.88 95 LEU A N 1
ATOM 776 C CA . LEU A 1 95 ? -11.816 -5.298 4.636 1.00 95.88 95 LEU A CA 1
ATOM 777 C C . LEU A 1 95 ? -12.248 -5.789 3.246 1.00 95.88 95 LEU A C 1
ATOM 779 O O . LEU A 1 95 ? -11.617 -5.417 2.261 1.00 95.88 95 LEU A O 1
ATOM 783 N N . GLU A 1 96 ? -13.344 -6.546 3.150 1.00 95.81 96 GLU A N 1
ATOM 784 C CA . GLU A 1 96 ? -13.932 -6.980 1.873 1.00 95.81 96 GLU A CA 1
ATOM 785 C C . GLU A 1 96 ? -14.328 -5.778 1.000 1.00 95.81 96 GLU A C 1
ATOM 787 O O . GLU A 1 96 ? -14.059 -5.760 -0.198 1.00 95.81 96 GLU A O 1
ATOM 792 N N . LYS A 1 97 ? -14.874 -4.710 1.595 1.00 95.69 97 LYS A N 1
ATOM 793 C CA . LYS A 1 97 ? -15.182 -3.472 0.859 1.00 95.69 97 LYS A CA 1
ATOM 794 C C . LYS A 1 97 ? -13.930 -2.751 0.358 1.00 95.69 97 LYS A C 1
ATOM 796 O O . LYS A 1 97 ? -13.939 -2.206 -0.745 1.00 95.69 97 LYS A O 1
ATOM 801 N N . LEU A 1 98 ? -12.848 -2.743 1.136 1.00 97.19 98 LEU A N 1
ATOM 802 C CA . LEU A 1 98 ? -11.562 -2.215 0.669 1.00 97.19 98 LEU A CA 1
ATOM 803 C C . LEU A 1 98 ? -10.942 -3.109 -0.423 1.00 97.19 98 LEU A C 1
ATOM 805 O O . LEU A 1 98 ? -10.269 -2.601 -1.316 1.00 97.19 98 LEU A O 1
ATOM 809 N N . GLU A 1 99 ? -11.206 -4.416 -0.410 1.00 98.00 99 GLU A N 1
ATOM 810 C CA . GLU A 1 99 ? -10.822 -5.333 -1.491 1.00 98.00 99 GLU A CA 1
ATOM 811 C C . GLU A 1 99 ? -11.565 -5.023 -2.798 1.00 98.00 99 GLU A C 1
ATOM 813 O O . GLU A 1 99 ? -10.937 -4.930 -3.854 1.00 98.00 99 GLU A O 1
ATOM 818 N N . THR A 1 100 ? -12.863 -4.720 -2.741 1.00 97.38 100 THR A N 1
ATOM 819 C CA . THR A 1 100 ? -13.598 -4.193 -3.902 1.00 97.38 100 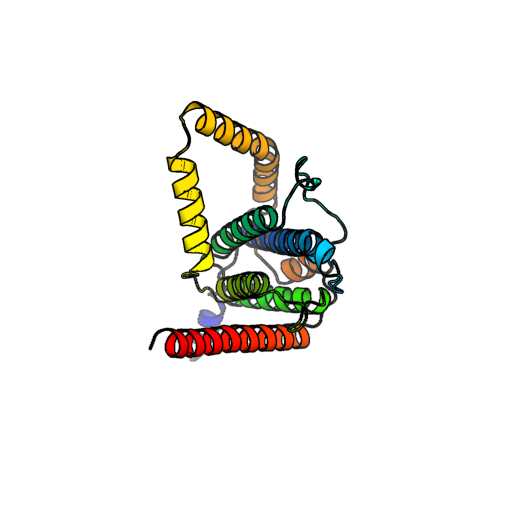THR A CA 1
ATOM 820 C C . THR A 1 100 ? -12.956 -2.911 -4.446 1.00 97.38 100 THR A C 1
ATOM 822 O O . THR A 1 100 ? -12.779 -2.757 -5.657 1.00 97.38 100 THR A O 1
ATOM 825 N N . VAL A 1 101 ? -12.569 -1.983 -3.564 1.00 97.56 101 VAL A N 1
ATOM 826 C CA . VAL A 1 101 ? -11.875 -0.739 -3.942 1.00 97.56 101 VAL A CA 1
ATOM 827 C C . VAL A 1 101 ? -10.527 -1.035 -4.611 1.00 97.56 101 VAL A C 1
ATOM 829 O O . VAL A 1 101 ? -10.228 -0.444 -5.648 1.00 97.56 101 VAL A O 1
ATOM 832 N N . PHE A 1 102 ? -9.745 -1.980 -4.077 1.00 98.25 102 PHE A N 1
ATOM 833 C CA . PHE A 1 102 ? -8.489 -2.438 -4.681 1.00 98.25 102 PHE A CA 1
ATOM 834 C C . PHE A 1 102 ? -8.683 -2.900 -6.126 1.00 98.25 102 PHE A C 1
ATOM 836 O O . PHE A 1 102 ? -7.949 -2.466 -7.014 1.00 98.25 102 PHE A O 1
ATOM 843 N N . TYR A 1 103 ? -9.683 -3.745 -6.379 1.00 98.38 103 TYR A N 1
ATOM 844 C CA . TYR A 1 103 ? -9.927 -4.266 -7.722 1.00 98.38 103 TYR A CA 1
ATOM 845 C C . TYR A 1 103 ? -10.400 -3.185 -8.693 1.00 98.38 103 TYR A C 1
ATOM 847 O O . TYR A 1 103 ? -9.904 -3.120 -9.818 1.00 98.38 103 TYR A O 1
ATOM 855 N N . LYS A 1 104 ? -11.274 -2.273 -8.254 1.00 97.50 104 LYS A N 1
ATOM 856 C CA . LYS A 1 104 ? -11.665 -1.113 -9.071 1.00 97.50 104 LYS A CA 1
ATOM 857 C C . LYS A 1 104 ? -10.471 -0.228 -9.416 1.00 97.50 104 LYS A C 1
ATOM 859 O O . LYS A 1 104 ? -10.364 0.241 -10.548 1.00 97.50 104 LYS A O 1
ATOM 864 N N . TRP A 1 105 ? -9.566 0.001 -8.465 1.00 96.81 105 TRP A N 1
ATOM 865 C CA . TRP A 1 105 ? -8.333 0.733 -8.740 1.00 96.81 105 TRP A CA 1
ATOM 866 C C . TRP A 1 105 ? -7.446 -0.016 -9.737 1.00 96.81 105 TRP A C 1
ATOM 868 O O . TRP A 1 105 ? -6.951 0.604 -10.676 1.00 96.81 105 TRP A O 1
ATOM 878 N N . LEU A 1 106 ? -7.291 -1.335 -9.593 1.00 96.00 106 LEU A N 1
ATOM 879 C CA . LEU A 1 106 ? -6.448 -2.144 -10.473 1.00 96.00 106 LEU A CA 1
ATOM 880 C C . LEU A 1 106 ? -6.926 -2.116 -11.935 1.00 96.00 106 LEU A C 1
ATOM 882 O O . LEU A 1 106 ? -6.116 -1.857 -12.825 1.00 96.00 106 LEU A O 1
ATOM 886 N N . ASP A 1 107 ? -8.227 -2.319 -12.175 1.00 96.31 107 ASP A N 1
ATOM 887 C CA . ASP A 1 107 ? -8.824 -2.204 -13.517 1.00 96.31 107 ASP A CA 1
ATOM 888 C C . ASP A 1 107 ? -8.682 -0.780 -14.069 1.00 96.31 107 ASP A C 1
ATOM 890 O O . ASP A 1 107 ? -8.172 -0.580 -15.173 1.00 96.31 107 ASP A O 1
ATOM 894 N N . GLY A 1 108 ? -9.052 0.227 -13.269 1.00 94.12 108 GLY A N 1
ATOM 895 C CA . GLY A 1 108 ? -8.964 1.632 -13.667 1.00 94.12 108 GLY A CA 1
ATOM 896 C C . GLY A 1 108 ? -7.537 2.065 -14.011 1.00 94.12 108 GLY A C 1
ATOM 897 O O . GLY A 1 108 ? -7.337 2.848 -14.937 1.00 94.12 108 GLY A O 1
ATOM 898 N N . SER A 1 109 ? -6.543 1.513 -13.316 1.00 92.75 109 SER A N 1
ATOM 899 C CA . SER A 1 109 ? -5.126 1.820 -13.521 1.00 92.75 109 SER A CA 1
ATOM 900 C C . SER A 1 109 ? -4.554 1.237 -14.812 1.00 92.75 109 SER A C 1
ATOM 902 O O . SER A 1 109 ? -3.449 1.610 -15.197 1.00 92.75 109 SER A O 1
ATOM 904 N N . GLY A 1 110 ? -5.251 0.316 -15.487 1.00 91.19 110 GLY A N 1
ATOM 905 C CA . GLY A 1 110 ? -4.766 -0.324 -16.716 1.00 91.19 110 GLY A CA 1
ATOM 906 C C . GLY A 1 110 ? -3.577 -1.279 -16.517 1.00 91.19 110 GLY A C 1
ATOM 907 O O . GLY A 1 110 ? -2.954 -1.714 -17.494 1.00 91.19 110 GLY A O 1
ATOM 908 N N . ILE A 1 111 ? -3.248 -1.615 -15.267 1.00 91.56 111 ILE A N 1
ATOM 909 C CA . ILE A 1 111 ? -2.244 -2.630 -14.931 1.00 91.56 111 ILE A CA 1
ATOM 910 C C . ILE A 1 111 ? -2.800 -3.995 -15.334 1.00 91.56 111 ILE A C 1
ATOM 912 O O . ILE A 1 111 ? -3.970 -4.290 -15.124 1.00 91.56 111 ILE A O 1
ATOM 916 N N . ASN A 1 112 ? -1.969 -4.837 -15.931 1.00 91.31 112 ASN A N 1
ATOM 917 C CA . ASN A 1 112 ? -2.319 -6.183 -16.350 1.00 91.31 112 ASN A CA 1
ATOM 918 C C . ASN A 1 112 ? -1.067 -7.063 -16.457 1.00 91.31 112 ASN A C 1
ATOM 920 O O . ASN A 1 112 ? 0.063 -6.616 -16.282 1.00 91.31 112 ASN A O 1
ATOM 924 N N . VAL A 1 113 ? -1.261 -8.336 -16.791 1.00 90.12 113 VAL A N 1
ATOM 925 C CA . VAL A 1 113 ? -0.183 -9.332 -16.873 1.00 90.12 113 VAL A CA 1
ATOM 926 C C . VAL A 1 113 ? 0.982 -8.941 -17.800 1.00 90.12 113 VAL A C 1
ATOM 928 O O . VAL A 1 113 ? 2.100 -9.411 -17.598 1.00 90.12 113 VAL A O 1
ATOM 931 N N . THR A 1 114 ? 0.743 -8.096 -18.810 1.00 87.69 114 THR A N 1
ATOM 932 C CA . THR A 1 114 ? 1.752 -7.722 -19.818 1.00 87.69 114 THR A CA 1
ATOM 933 C C . THR A 1 114 ? 2.627 -6.542 -19.410 1.00 87.69 114 THR A C 1
ATOM 935 O O . THR A 1 114 ? 3.750 -6.445 -19.892 1.00 87.69 114 THR A O 1
ATOM 938 N N . ASN A 1 115 ? 2.138 -5.674 -18.520 1.00 86.69 115 ASN A N 1
ATOM 939 C CA . ASN A 1 115 ? 2.848 -4.481 -18.044 1.00 86.69 115 ASN A CA 1
ATOM 940 C C . ASN A 1 115 ? 3.123 -4.513 -16.528 1.00 86.69 115 ASN A C 1
ATOM 942 O O . ASN A 1 115 ? 3.527 -3.506 -15.953 1.00 86.69 115 ASN A O 1
ATOM 946 N N . CYS A 1 116 ? 2.906 -5.659 -15.881 1.00 90.38 116 CYS A N 1
ATOM 947 C CA . CYS A 1 116 ? 3.188 -5.864 -14.468 1.00 90.38 116 CYS A CA 1
ATOM 948 C C . CYS A 1 116 ? 4.578 -6.493 -14.295 1.00 90.38 116 CYS A C 1
ATOM 950 O O . CYS A 1 116 ? 4.794 -7.653 -14.663 1.00 90.38 116 CYS A O 1
ATOM 952 N N . SER A 1 117 ? 5.521 -5.718 -13.748 1.00 89.81 117 SER A N 1
ATOM 953 C CA . SER A 1 117 ? 6.830 -6.234 -13.334 1.00 89.81 117 SER A CA 1
ATOM 954 C C . SER A 1 117 ? 6.681 -7.253 -12.201 1.00 89.81 117 SER A C 1
ATOM 956 O O . SER A 1 117 ? 5.655 -7.307 -11.519 1.00 89.81 117 SER A O 1
ATOM 958 N N . ASP A 1 118 ? 7.706 -8.078 -11.985 1.00 90.25 118 ASP A N 1
ATOM 959 C CA . ASP A 1 118 ? 7.659 -9.075 -10.913 1.00 90.25 118 ASP A CA 1
ATOM 960 C C . ASP A 1 118 ? 7.633 -8.398 -9.530 1.00 90.25 118 ASP A C 1
ATOM 962 O O . ASP A 1 118 ? 6.932 -8.869 -8.633 1.00 90.25 118 ASP A O 1
ATOM 966 N N . GLU A 1 119 ? 8.319 -7.261 -9.389 1.00 91.44 119 GLU A N 1
ATOM 967 C CA . GLU A 1 119 ? 8.265 -6.386 -8.219 1.00 91.44 119 GLU A CA 1
ATOM 968 C C . GLU A 1 119 ? 6.858 -5.826 -7.978 1.00 91.44 119 GLU A C 1
ATOM 970 O O . GLU A 1 119 ? 6.327 -5.953 -6.875 1.00 91.44 119 GLU A O 1
ATOM 975 N N . LEU A 1 120 ? 6.211 -5.276 -9.012 1.00 92.94 120 LEU A N 1
ATOM 976 C CA . LEU A 1 120 ? 4.849 -4.759 -8.889 1.00 92.94 120 LEU A CA 1
ATOM 977 C C . LEU A 1 120 ? 3.867 -5.879 -8.528 1.00 92.94 120 LEU A C 1
ATOM 979 O O . LEU A 1 120 ? 2.976 -5.679 -7.706 1.00 92.94 120 LEU A O 1
ATOM 983 N N . ALA A 1 121 ? 4.035 -7.072 -9.103 1.00 94.44 121 ALA A N 1
ATOM 984 C CA . ALA A 1 121 ? 3.219 -8.229 -8.756 1.00 94.44 121 ALA A CA 1
ATOM 985 C C . ALA A 1 121 ? 3.369 -8.601 -7.270 1.00 94.44 121 ALA A C 1
ATOM 987 O O . ALA A 1 121 ? 2.366 -8.883 -6.614 1.00 94.44 121 ALA A O 1
ATOM 988 N N . HIS A 1 122 ? 4.588 -8.567 -6.711 1.00 94.56 122 HIS A N 1
ATOM 989 C CA . HIS A 1 122 ? 4.816 -8.768 -5.273 1.00 94.56 122 HIS A CA 1
ATOM 990 C C . HIS A 1 122 ? 4.082 -7.736 -4.419 1.00 94.56 122 HIS A C 1
ATOM 992 O O . HIS A 1 122 ? 3.436 -8.122 -3.441 1.00 94.56 122 HIS A O 1
ATOM 998 N N . ASP A 1 123 ? 4.146 -6.463 -4.802 1.00 96.25 123 ASP A N 1
ATOM 999 C CA . ASP A 1 123 ? 3.503 -5.367 -4.075 1.00 96.25 123 ASP A CA 1
ATOM 1000 C C . ASP A 1 123 ? 1.966 -5.493 -4.122 1.00 96.25 123 ASP A C 1
ATOM 1002 O O . ASP A 1 123 ? 1.303 -5.423 -3.085 1.00 96.25 123 ASP A O 1
ATOM 1006 N N . LEU A 1 124 ? 1.383 -5.795 -5.290 1.00 97.38 124 LEU A N 1
ATOM 1007 C CA . LEU A 1 124 ? -0.060 -6.042 -5.451 1.00 97.38 124 LEU A CA 1
ATOM 1008 C C . LEU A 1 124 ? -0.535 -7.259 -4.642 1.00 97.38 124 LEU A C 1
ATOM 1010 O O . LEU A 1 124 ? -1.581 -7.216 -3.988 1.00 97.38 124 LEU A O 1
ATOM 1014 N N . ILE A 1 125 ? 0.240 -8.349 -4.655 1.00 97.31 125 ILE A N 1
ATOM 1015 C CA . ILE A 1 125 ? -0.049 -9.549 -3.859 1.00 97.31 125 ILE A CA 1
ATOM 1016 C C . ILE A 1 125 ? 0.008 -9.227 -2.365 1.00 97.31 125 ILE A C 1
ATOM 1018 O O . ILE A 1 125 ? -0.849 -9.690 -1.610 1.00 97.31 125 ILE A O 1
ATOM 1022 N N . ALA A 1 126 ? 0.983 -8.430 -1.922 1.00 97.69 126 ALA A N 1
ATOM 1023 C CA . ALA A 1 126 ? 1.076 -7.991 -0.535 1.00 97.69 126 ALA A CA 1
ATOM 1024 C C . ALA A 1 126 ? -0.162 -7.182 -0.113 1.00 97.69 126 ALA A C 1
ATOM 1026 O O . ALA A 1 126 ? -0.712 -7.454 0.953 1.00 97.69 126 ALA A O 1
ATOM 1027 N N . THR A 1 127 ? -0.653 -6.268 -0.956 1.00 98.12 127 THR A N 1
ATOM 1028 C CA . THR A 1 127 ? -1.894 -5.515 -0.705 1.00 98.12 127 THR A CA 1
ATOM 1029 C C . THR A 1 127 ? -3.098 -6.439 -0.523 1.00 98.12 127 THR A C 1
ATOM 1031 O O . THR A 1 127 ? -3.794 -6.347 0.487 1.00 98.12 127 THR A O 1
ATOM 1034 N N . CYS A 1 128 ? -3.316 -7.386 -1.443 1.00 97.88 128 CYS A N 1
ATOM 1035 C CA . CYS A 1 128 ? -4.421 -8.347 -1.337 1.00 97.88 128 CYS A CA 1
ATOM 1036 C C . CYS A 1 128 ? -4.309 -9.213 -0.069 1.00 97.88 128 CYS A C 1
ATOM 1038 O O . CYS A 1 128 ? -5.303 -9.453 0.612 1.00 97.88 128 CYS A O 1
ATOM 1040 N N . LYS A 1 129 ? -3.094 -9.622 0.315 1.00 98.00 129 LYS A N 1
ATOM 1041 C CA . LYS A 1 129 ? -2.858 -10.335 1.579 1.00 98.00 129 LYS A CA 1
ATOM 1042 C C . LYS A 1 129 ? -3.239 -9.502 2.802 1.00 98.00 129 LYS A C 1
ATOM 1044 O O . LYS A 1 129 ? -3.880 -10.028 3.706 1.00 98.00 129 LYS A O 1
ATOM 1049 N N . ILE A 1 130 ? -2.902 -8.209 2.826 1.00 97.88 130 ILE A N 1
ATOM 1050 C CA . ILE A 1 130 ? -3.314 -7.298 3.909 1.00 97.88 130 ILE A CA 1
ATOM 1051 C C . ILE A 1 130 ? -4.843 -7.244 4.017 1.00 97.88 130 ILE A C 1
ATOM 1053 O O . ILE A 1 130 ? -5.375 -7.359 5.122 1.00 97.88 130 ILE A O 1
ATOM 1057 N N . LEU A 1 131 ? -5.529 -7.105 2.881 1.00 97.69 131 LEU A N 1
ATOM 1058 C CA . LEU A 1 131 ? -6.991 -7.046 2.792 1.00 97.69 131 LEU A CA 1
ATOM 1059 C C . LEU A 1 131 ? -7.658 -8.367 3.211 1.00 97.69 131 LEU A C 1
ATOM 1061 O O . LEU A 1 131 ? -8.720 -8.356 3.819 1.00 97.69 131 LEU A O 1
ATOM 1065 N N . LYS A 1 132 ? -6.990 -9.504 3.001 1.00 96.56 132 LYS A N 1
ATOM 1066 C CA . LYS A 1 132 ? -7.416 -10.830 3.486 1.00 96.56 132 LYS A CA 1
ATOM 1067 C C . LYS A 1 132 ? -7.030 -11.124 4.940 1.00 96.56 132 LYS A C 1
ATOM 1069 O O . LYS A 1 132 ? -7.136 -12.267 5.377 1.00 96.56 132 LYS A O 1
ATOM 1074 N N . ASP A 1 133 ? -6.571 -10.115 5.685 1.00 94.50 133 ASP A N 1
ATOM 1075 C CA . ASP A 1 133 ? -6.087 -10.231 7.070 1.00 94.50 133 ASP A CA 1
ATOM 1076 C C . ASP A 1 133 ? -4.863 -11.169 7.229 1.00 94.50 133 ASP A C 1
ATOM 1078 O O . ASP A 1 133 ? -4.497 -11.583 8.330 1.00 94.50 133 ASP A O 1
ATOM 1082 N N . GLU A 1 134 ? -4.137 -11.466 6.146 1.00 95.12 134 GLU A N 1
ATOM 1083 C CA . GLU A 1 134 ? -2.882 -12.214 6.212 1.00 95.12 134 GLU A CA 1
ATOM 1084 C C . GLU A 1 134 ? -1.745 -11.307 6.699 1.00 95.12 134 GLU A C 1
ATOM 1086 O O . GLU A 1 134 ? -1.345 -10.337 6.053 1.00 95.12 134 GLU A O 1
ATOM 1091 N N . ARG A 1 135 ? -1.168 -11.627 7.863 1.00 89.81 135 ARG A N 1
ATOM 1092 C CA . ARG A 1 135 ? -0.147 -10.767 8.495 1.00 89.81 135 ARG A CA 1
ATOM 1093 C C . ARG A 1 135 ? 1.292 -11.221 8.262 1.00 89.81 135 ARG A C 1
ATOM 1095 O O . ARG A 1 135 ? 2.214 -10.419 8.441 1.00 89.81 135 ARG A O 1
ATOM 1102 N N . ASN A 1 136 ? 1.504 -12.466 7.841 1.00 92.38 136 ASN A N 1
ATOM 1103 C CA . ASN A 1 136 ? 2.831 -12.996 7.528 1.00 92.38 136 ASN A CA 1
ATOM 1104 C C . ASN A 1 136 ? 3.170 -12.778 6.044 1.00 92.38 136 ASN A C 1
ATOM 1106 O O . ASN A 1 136 ? 3.020 -13.668 5.210 1.00 92.38 136 ASN A O 1
ATOM 1110 N N . ILE A 1 137 ? 3.598 -11.557 5.721 1.00 95.19 137 ILE A N 1
ATOM 1111 C CA . ILE A 1 137 ? 3.944 -11.136 4.360 1.00 95.19 137 ILE A CA 1
ATOM 1112 C C . ILE A 1 137 ? 5.463 -10.976 4.289 1.00 95.19 137 ILE A C 1
ATOM 1114 O O . ILE A 1 137 ? 6.005 -9.992 4.792 1.00 95.19 137 ILE A O 1
ATOM 1118 N N . SER A 1 138 ? 6.148 -11.953 3.685 1.00 92.81 138 SER A N 1
ATOM 1119 C CA . SER A 1 138 ? 7.618 -12.043 3.658 1.00 92.81 138 SER A CA 1
ATOM 1120 C C . SER A 1 138 ? 8.296 -10.782 3.126 1.00 92.81 138 SER A C 1
ATOM 1122 O O . SER A 1 138 ? 9.254 -10.321 3.737 1.00 92.81 138 SER A O 1
ATOM 1124 N N . LEU A 1 139 ? 7.753 -10.189 2.057 1.00 92.69 139 LEU A N 1
ATOM 1125 C CA . LEU A 1 139 ? 8.245 -8.942 1.464 1.00 92.69 139 LEU A CA 1
ATOM 1126 C C . LEU A 1 139 ? 8.329 -7.806 2.495 1.00 92.69 139 LEU A C 1
ATOM 1128 O O . LEU A 1 139 ? 9.364 -7.164 2.650 1.00 92.69 139 LEU A O 1
ATOM 1132 N N . LEU A 1 140 ? 7.251 -7.603 3.256 1.00 93.38 140 LEU A N 1
ATOM 1133 C CA . LEU A 1 140 ? 7.180 -6.554 4.271 1.00 93.38 140 LEU A CA 1
ATOM 1134 C C . LEU A 1 140 ? 8.081 -6.851 5.472 1.00 93.38 140 LEU A C 1
ATOM 1136 O O . LEU A 1 140 ? 8.687 -5.936 6.022 1.00 93.38 140 LEU A O 1
ATOM 1140 N N . ILE A 1 141 ? 8.202 -8.125 5.862 1.00 93.81 141 ILE A N 1
ATOM 1141 C CA . ILE A 1 141 ? 9.112 -8.555 6.934 1.00 93.81 141 ILE A CA 1
ATOM 1142 C C . ILE A 1 141 ? 10.567 -8.270 6.546 1.00 93.81 141 ILE A C 1
ATOM 1144 O O . ILE A 1 141 ? 11.327 -7.740 7.358 1.00 93.81 141 ILE A O 1
ATOM 1148 N N . GLU A 1 142 ? 10.955 -8.599 5.314 1.00 93.00 142 GLU A N 1
ATOM 1149 C CA . GLU A 1 142 ? 12.294 -8.324 4.799 1.00 93.00 142 GLU A CA 1
ATOM 1150 C C . GLU A 1 142 ? 12.562 -6.818 4.723 1.00 93.00 142 GLU A C 1
ATOM 1152 O O . GLU A 1 142 ? 13.621 -6.368 5.165 1.00 93.00 142 GLU A O 1
ATOM 1157 N N . HIS A 1 143 ? 11.594 -6.035 4.238 1.00 92.31 143 HIS A N 1
ATOM 1158 C CA . HIS A 1 143 ? 11.689 -4.574 4.209 1.00 92.31 143 HIS A CA 1
ATOM 1159 C C . HIS A 1 143 ? 11.916 -3.995 5.609 1.00 92.31 143 HIS A C 1
ATOM 1161 O O . HIS A 1 143 ? 12.903 -3.299 5.833 1.00 92.31 143 HIS A O 1
ATOM 1167 N N . THR A 1 144 ? 11.092 -4.374 6.594 1.00 90.75 144 THR A N 1
ATOM 1168 C CA . THR A 1 144 ? 11.265 -3.939 7.992 1.00 90.75 144 THR A CA 1
ATOM 1169 C C . THR A 1 144 ? 12.629 -4.336 8.556 1.00 90.75 144 THR A C 1
ATOM 1171 O O . THR A 1 144 ? 13.244 -3.556 9.286 1.00 90.75 144 THR A O 1
ATOM 1174 N N . LYS A 1 145 ? 13.127 -5.533 8.221 1.00 93.38 145 LYS A N 1
ATOM 1175 C CA . LYS A 1 145 ? 14.458 -5.980 8.643 1.00 93.38 145 LYS A CA 1
ATOM 1176 C C . LYS A 1 145 ? 15.553 -5.089 8.051 1.00 93.38 145 LYS A C 1
ATOM 1178 O O . LYS A 1 145 ? 16.398 -4.617 8.805 1.00 93.38 145 LYS A O 1
ATOM 1183 N N . LYS A 1 146 ? 15.510 -4.805 6.745 1.00 91.00 146 LYS A N 1
ATOM 1184 C CA . LYS A 1 146 ? 16.469 -3.909 6.074 1.00 91.00 146 LYS A CA 1
ATOM 1185 C C . LYS A 1 146 ? 16.440 -2.502 6.668 1.00 91.00 146 LYS A C 1
ATOM 1187 O O . LYS A 1 146 ? 17.498 -1.935 6.926 1.00 91.00 146 LYS A O 1
ATOM 1192 N N . THR A 1 147 ? 15.253 -1.957 6.943 1.00 88.06 147 THR A N 1
ATOM 1193 C CA . THR A 1 147 ? 15.115 -0.650 7.602 1.00 88.06 147 THR A CA 1
ATOM 1194 C C . THR A 1 147 ? 15.743 -0.658 8.993 1.00 88.06 147 THR A C 1
ATOM 1196 O O . THR A 1 147 ? 16.477 0.266 9.332 1.00 88.06 147 THR A O 1
ATOM 1199 N N . ARG A 1 148 ? 15.516 -1.709 9.792 1.00 89.94 148 ARG A N 1
ATOM 1200 C CA . ARG A 1 148 ? 16.138 -1.841 11.117 1.00 89.94 148 ARG A CA 1
ATOM 1201 C C . ARG A 1 148 ? 17.661 -1.912 11.022 1.00 89.94 148 ARG A C 1
ATOM 1203 O O . ARG A 1 148 ? 18.335 -1.170 11.722 1.00 89.94 148 ARG A O 1
ATOM 1210 N N . GLU A 1 149 ? 18.189 -2.749 10.133 1.00 92.56 149 GLU A N 1
ATOM 1211 C CA . GLU A 1 149 ? 19.635 -2.874 9.915 1.00 92.56 149 GLU A CA 1
ATOM 1212 C C . GLU A 1 149 ? 20.271 -1.553 9.455 1.00 92.56 149 GLU A C 1
ATOM 1214 O O . GLU A 1 149 ? 21.429 -1.290 9.769 1.00 92.56 149 GLU A O 1
ATOM 1219 N N . TYR A 1 150 ? 19.543 -0.730 8.694 1.00 88.19 150 TYR A N 1
ATOM 1220 C CA . TYR A 1 150 ? 19.997 0.603 8.304 1.00 88.19 150 TYR A CA 1
ATOM 1221 C C . TYR A 1 150 ? 20.060 1.549 9.510 1.00 88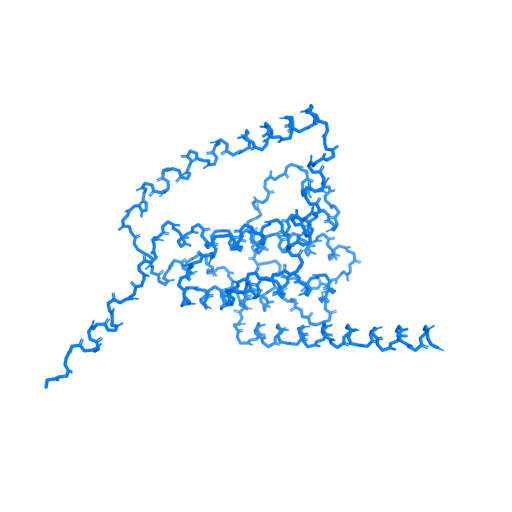.19 150 TYR A C 1
ATOM 1223 O O . TYR A 1 150 ? 21.092 2.176 9.731 1.00 88.19 150 TYR A O 1
ATOM 1231 N N . VAL A 1 151 ? 19.006 1.588 10.333 1.00 88.75 151 VAL A N 1
ATOM 1232 C CA . VAL A 1 151 ? 18.957 2.411 11.554 1.00 88.75 151 VAL A CA 1
ATOM 1233 C C . VAL A 1 151 ? 20.041 2.005 12.557 1.00 88.75 151 VAL A C 1
ATOM 1235 O O . VAL A 1 151 ? 20.699 2.869 13.123 1.00 88.75 151 VAL A O 1
ATOM 1238 N N . GLU A 1 152 ? 20.286 0.707 12.742 1.00 91.38 152 GLU A N 1
ATOM 1239 C CA . GLU A 1 152 ? 21.323 0.189 13.652 1.00 91.38 152 GLU A CA 1
ATOM 1240 C C . GLU A 1 152 ? 22.753 0.568 13.234 1.00 91.38 152 GLU A C 1
ATOM 1242 O O . GLU A 1 152 ? 23.663 0.550 14.061 1.00 91.38 152 GLU A O 1
ATOM 1247 N N . LYS A 1 153 ? 22.965 0.899 11.956 1.00 92.75 153 LYS A N 1
ATOM 1248 C CA . LYS A 1 153 ? 24.265 1.328 11.420 1.00 92.75 153 LYS A CA 1
ATOM 1249 C C . LYS A 1 153 ? 24.464 2.842 11.461 1.00 92.75 153 LYS A C 1
ATOM 1251 O O . LYS A 1 153 ? 25.578 3.291 11.192 1.00 92.75 153 LYS A O 1
ATOM 1256 N N . MET A 1 154 ? 23.421 3.616 11.767 1.00 93.31 154 MET A N 1
ATOM 1257 C CA . MET A 1 154 ? 23.540 5.066 11.899 1.00 93.31 154 MET A CA 1
ATOM 1258 C C . MET A 1 154 ? 24.403 5.413 13.107 1.00 93.31 154 MET A C 1
ATOM 1260 O O . MET A 1 154 ? 24.314 4.787 14.165 1.00 93.31 154 MET A O 1
ATOM 1264 N N . ASN A 1 155 ? 25.218 6.453 12.965 1.00 95.12 155 ASN A N 1
ATOM 1265 C CA . ASN A 1 155 ? 25.830 7.076 14.132 1.00 95.12 155 ASN A CA 1
ATOM 1266 C C . ASN A 1 155 ? 24.791 7.931 14.890 1.00 95.12 155 ASN A C 1
ATOM 1268 O O . ASN A 1 155 ? 23.709 8.225 14.380 1.00 95.12 155 ASN A O 1
ATOM 1272 N N . GLU A 1 156 ? 25.118 8.330 16.119 1.00 92.94 156 GLU A N 1
ATOM 1273 C CA . GLU A 1 156 ? 24.202 9.075 16.995 1.00 92.94 156 GLU A CA 1
ATOM 1274 C C . GLU A 1 156 ? 23.749 10.417 16.397 1.00 92.94 156 GLU A C 1
ATOM 1276 O O . GLU A 1 156 ? 22.589 10.807 16.554 1.00 92.94 156 GLU A O 1
ATOM 1281 N N . GLU A 1 157 ? 24.639 11.109 15.681 1.00 93.69 157 GLU A N 1
ATOM 1282 C CA . GLU A 1 157 ? 24.344 12.395 15.049 1.00 93.69 157 GLU A CA 1
ATOM 1283 C C . GLU A 1 157 ? 23.349 12.228 13.893 1.00 93.69 157 GLU A C 1
ATOM 1285 O O . GLU A 1 157 ? 22.318 12.901 13.862 1.00 93.69 157 GLU A O 1
ATOM 1290 N N . GLU A 1 158 ? 23.610 11.282 12.990 1.00 90.56 158 GLU A N 1
ATOM 1291 C CA . GLU A 1 158 ? 22.740 10.938 11.863 1.00 90.56 158 GLU A CA 1
ATOM 1292 C C . GLU A 1 158 ? 21.361 10.473 12.348 1.00 90.56 158 GLU A C 1
ATOM 1294 O O . GLU A 1 158 ? 20.331 10.942 11.858 1.00 90.56 158 GLU A O 1
ATOM 1299 N N . PHE A 1 159 ? 21.325 9.601 13.359 1.00 91.00 159 PHE A N 1
ATOM 1300 C CA . PHE A 1 159 ? 20.076 9.135 13.954 1.00 91.00 159 PHE A CA 1
ATOM 1301 C C . PHE A 1 159 ? 19.262 10.292 14.547 1.00 91.00 159 PHE A C 1
ATOM 1303 O O . PHE A 1 159 ? 18.068 10.420 14.269 1.00 91.00 159 PHE A O 1
ATOM 1310 N N . SER A 1 160 ? 19.907 11.163 15.328 1.00 91.12 160 SER A N 1
ATOM 1311 C CA . SER A 1 160 ? 19.245 12.302 15.974 1.00 91.12 160 SER A CA 1
ATOM 1312 C C . SER A 1 160 ? 18.707 13.306 14.955 1.00 91.12 160 SER A C 1
ATOM 1314 O O . SER A 1 160 ? 17.585 13.791 15.100 1.00 91.12 160 SER A O 1
ATOM 1316 N N . GLN A 1 161 ? 19.475 13.603 13.903 1.00 90.50 161 GLN A N 1
ATOM 1317 C CA . GLN A 1 161 ? 19.033 14.479 12.816 1.00 90.50 161 GLN A CA 1
ATOM 1318 C C . GLN A 1 161 ? 17.821 13.887 12.085 1.00 90.50 161 GLN A C 1
ATOM 1320 O O . GLN A 1 161 ? 16.814 14.575 11.912 1.00 90.50 161 GLN A O 1
ATOM 1325 N N . ASN A 1 162 ? 17.874 12.601 11.727 1.00 85.44 162 ASN A N 1
ATOM 1326 C CA . ASN A 1 162 ? 16.771 11.918 11.053 1.00 85.44 162 ASN A CA 1
ATOM 1327 C C . ASN A 1 162 ? 15.503 11.878 11.915 1.00 85.44 162 ASN A C 1
ATOM 1329 O O . ASN A 1 162 ? 14.419 12.199 11.427 1.00 85.44 162 ASN A O 1
ATOM 1333 N N . LEU A 1 163 ? 15.629 11.556 13.205 1.00 87.81 163 LEU A N 1
ATOM 1334 C CA . LEU A 1 163 ? 14.498 11.544 14.129 1.00 87.81 163 LEU A CA 1
ATOM 1335 C C . LEU A 1 163 ? 13.871 12.937 14.276 1.00 87.81 163 LEU A C 1
ATOM 1337 O O . LEU A 1 163 ? 12.651 13.072 14.189 1.00 87.81 163 LEU A O 1
ATOM 1341 N N . ASN A 1 164 ? 14.686 13.980 14.449 1.00 85.25 164 ASN A N 1
ATOM 1342 C CA . ASN A 1 164 ? 14.194 15.352 14.574 1.00 85.25 164 ASN A CA 1
ATOM 1343 C C . ASN A 1 164 ? 13.477 15.829 13.307 1.00 85.25 164 ASN A C 1
ATOM 1345 O O . ASN A 1 164 ? 12.449 16.502 13.408 1.00 85.25 164 ASN A O 1
ATOM 1349 N N . ASN A 1 165 ? 13.978 15.457 12.128 1.00 83.69 165 ASN A N 1
ATOM 1350 C CA . ASN A 1 165 ? 13.332 15.770 10.855 1.00 83.69 165 ASN A CA 1
ATOM 1351 C C . ASN A 1 165 ? 11.955 15.103 10.753 1.00 83.69 165 ASN A C 1
ATOM 1353 O O . ASN A 1 165 ? 10.984 15.766 10.391 1.00 83.69 165 ASN A O 1
ATOM 1357 N N . ILE A 1 166 ? 11.854 13.827 11.143 1.00 82.69 166 ILE A N 1
ATOM 1358 C CA . ILE A 1 166 ? 10.579 13.099 11.188 1.00 82.69 166 ILE A CA 1
ATOM 1359 C C . ILE A 1 166 ? 9.614 13.795 12.156 1.00 82.69 166 ILE A C 1
ATOM 1361 O O . ILE A 1 166 ? 8.526 14.197 11.753 1.00 82.69 166 ILE A O 1
ATOM 1365 N N . LEU A 1 167 ? 10.010 14.009 13.414 1.00 83.81 167 LEU A N 1
ATOM 1366 C CA . LEU A 1 167 ? 9.138 14.620 14.426 1.00 83.81 167 LEU A CA 1
ATOM 1367 C C . LEU A 1 167 ? 8.667 16.025 14.024 1.00 83.81 167 LEU A C 1
ATOM 1369 O O . LEU A 1 167 ? 7.503 16.374 14.225 1.00 83.81 167 LEU A O 1
ATOM 1373 N N . SER A 1 168 ? 9.552 16.819 13.418 1.00 81.75 168 SER A N 1
ATOM 1374 C CA . SER A 1 168 ? 9.218 18.166 12.943 1.00 81.75 168 SER A CA 1
ATOM 1375 C C . SER A 1 168 ? 8.202 18.134 11.801 1.00 81.75 168 SER A C 1
ATOM 1377 O O . SER A 1 168 ? 7.293 18.962 11.783 1.00 81.75 168 SER A O 1
ATOM 1379 N N . ALA A 1 169 ? 8.313 17.165 10.888 1.00 78.00 169 ALA A N 1
ATOM 1380 C CA . ALA A 1 169 ? 7.367 16.990 9.788 1.00 78.00 169 ALA A CA 1
ATOM 1381 C C . ALA A 1 169 ? 5.961 16.588 10.273 1.00 78.00 169 ALA A C 1
ATOM 1383 O O . ALA A 1 169 ? 4.971 17.010 9.680 1.00 78.00 169 ALA A O 1
ATOM 1384 N N . TYR A 1 170 ? 5.860 15.831 11.371 1.00 77.88 170 TYR A N 1
ATOM 1385 C CA . TYR A 1 170 ? 4.575 15.359 11.904 1.00 77.88 170 TYR A CA 1
ATOM 1386 C C . TYR A 1 170 ? 3.881 16.327 12.864 1.00 77.88 170 TYR A C 1
ATOM 1388 O O . TYR A 1 170 ? 2.688 16.169 13.111 1.00 77.88 170 TYR A O 1
ATOM 1396 N N . LYS A 1 171 ? 4.566 17.353 13.381 1.00 76.56 171 LYS A N 1
ATOM 1397 C CA . LYS A 1 171 ? 3.984 18.255 14.387 1.00 76.56 171 LYS A CA 1
ATOM 1398 C C . LYS A 1 171 ? 2.685 18.935 13.921 1.00 76.56 171 LYS A C 1
ATOM 1400 O O . LYS A 1 171 ? 1.708 18.935 14.656 1.00 76.56 171 LYS A O 1
ATOM 1405 N N . GLY A 1 172 ? 2.670 19.492 12.709 1.00 77.38 172 GLY A N 1
ATOM 1406 C CA . GLY A 1 172 ? 1.477 20.137 12.139 1.00 77.38 172 GLY A CA 1
ATOM 1407 C C . GLY A 1 172 ? 0.339 19.152 11.828 1.00 77.38 172 GLY A C 1
ATOM 1408 O O . GLY A 1 172 ? -0.787 19.388 12.260 1.00 77.38 172 GLY A O 1
ATOM 1409 N N . PRO A 1 173 ? 0.611 18.038 11.118 1.00 80.31 173 PRO A N 1
ATOM 1410 C CA . PRO A 1 173 ? -0.376 16.985 10.887 1.00 80.31 173 PRO A CA 1
ATOM 1411 C C . PRO A 1 173 ? -1.020 16.438 12.168 1.00 80.31 173 PRO A C 1
ATOM 1413 O O . PRO A 1 173 ? -2.235 16.272 12.200 1.00 80.31 173 PRO A O 1
ATOM 1416 N N . LEU A 1 174 ? -0.245 16.231 13.239 1.00 81.94 174 LEU A N 1
ATOM 1417 C CA . LEU A 1 174 ? -0.763 15.727 14.518 1.00 81.94 174 LEU A CA 1
ATOM 1418 C C . LEU A 1 174 ? -1.821 16.658 15.134 1.00 81.94 174 LEU A C 1
ATOM 1420 O O . LEU A 1 174 ? -2.871 16.190 15.556 1.00 81.94 174 LEU A O 1
ATOM 1424 N N . GLU A 1 175 ? -1.606 17.977 15.112 1.00 81.44 175 GLU A N 1
ATOM 1425 C CA . GLU A 1 175 ? -2.591 18.946 15.629 1.00 81.44 175 GLU A CA 1
ATOM 1426 C C . GLU A 1 175 ? -3.909 18.951 14.827 1.00 81.44 175 GLU A C 1
ATOM 1428 O O . GLU A 1 175 ? -4.965 19.324 15.348 1.00 81.44 175 GLU A O 1
ATOM 1433 N N . ASN A 1 176 ? -3.865 18.573 13.546 1.00 84.25 176 ASN A N 1
ATOM 1434 C CA . ASN A 1 176 ? -5.063 18.424 12.719 1.00 84.25 176 ASN A CA 1
ATOM 1435 C C . ASN A 1 176 ? -5.772 17.093 12.988 1.00 84.25 176 ASN A C 1
ATOM 1437 O O . ASN A 1 176 ? -7.005 17.057 12.992 1.00 84.25 176 ASN A O 1
ATOM 1441 N N . GLU A 1 177 ? -5.012 16.030 13.250 1.00 85.75 177 GLU A N 1
ATOM 1442 C CA . GLU A 1 177 ? -5.558 14.722 13.610 1.00 85.75 177 GLU A CA 1
ATOM 1443 C C . GLU A 1 177 ? -6.299 14.759 14.951 1.00 85.75 177 GLU A C 1
ATOM 1445 O O . GLU A 1 177 ? -7.415 14.248 15.019 1.00 85.75 177 GLU A O 1
ATOM 1450 N N . ASP A 1 178 ? -5.790 15.473 15.962 1.00 85.44 178 ASP A N 1
ATOM 1451 C CA . ASP A 1 178 ? -6.495 15.649 17.245 1.00 85.44 178 ASP A CA 1
ATOM 1452 C C . ASP A 1 178 ? -7.891 16.274 17.051 1.00 85.44 178 ASP A C 1
ATOM 1454 O O . ASP A 1 178 ? -8.901 15.797 17.579 1.00 85.44 178 ASP A O 1
ATOM 1458 N N . LYS A 1 179 ? -7.977 17.330 16.230 1.00 88.25 179 LYS A N 1
ATOM 1459 C CA . LYS A 1 179 ? -9.251 18.005 15.912 1.00 88.25 179 LYS A CA 1
ATOM 1460 C C . LYS A 1 179 ? -10.194 17.098 15.131 1.00 88.25 179 LYS A C 1
ATOM 1462 O O . LYS A 1 179 ? -11.412 17.151 15.313 1.00 88.25 179 LYS A O 1
ATOM 1467 N N . LYS A 1 180 ? -9.645 16.285 14.230 1.00 88.06 180 LYS A N 1
ATOM 1468 C CA . LYS A 1 180 ? -10.415 15.337 13.429 1.00 88.06 180 LYS A CA 1
ATOM 1469 C C . LYS A 1 180 ? -10.975 14.220 14.298 1.00 88.06 180 LYS A C 1
ATOM 1471 O O . LYS A 1 180 ? -12.177 13.969 14.203 1.00 88.06 180 LYS A O 1
ATOM 1476 N N . GLU A 1 181 ? -10.170 13.627 15.178 1.00 88.56 181 GLU A N 1
ATOM 1477 C CA . GLU A 1 181 ? -10.629 12.644 16.164 1.00 88.56 181 GLU A CA 1
ATOM 1478 C C . GLU A 1 181 ? -11.764 13.232 17.010 1.00 88.56 181 GLU A C 1
ATOM 1480 O O . GLU A 1 181 ? -12.835 12.633 17.116 1.00 88.56 181 GLU A O 1
ATOM 1485 N N . GLU A 1 182 ? -11.590 14.448 17.538 1.00 87.94 182 GLU A N 1
ATOM 1486 C CA . GLU A 1 182 ? -12.629 15.128 18.314 1.00 87.94 182 GLU A CA 1
ATOM 1487 C C . GLU A 1 182 ? -13.925 15.316 17.508 1.00 87.94 182 GLU A C 1
ATOM 1489 O O . GLU A 1 182 ? -15.014 15.020 18.003 1.00 87.94 182 GLU A O 1
ATOM 1494 N N . SER A 1 183 ? -13.822 15.724 16.240 1.00 90.38 183 SER A N 1
ATOM 1495 C CA . SER A 1 183 ? -14.981 15.934 15.363 1.00 90.38 183 SER A CA 1
ATOM 1496 C C . SER A 1 183 ? -15.726 14.643 14.985 1.00 90.38 183 SER A C 1
ATOM 1498 O O . SER A 1 183 ? -16.908 14.693 14.613 1.00 90.38 183 SER A O 1
ATOM 1500 N N . LEU A 1 184 ? -15.049 13.492 15.053 1.00 88.12 184 LEU A N 1
ATOM 1501 C CA . LEU A 1 184 ? -15.578 12.172 14.697 1.00 88.12 184 LEU A CA 1
ATOM 1502 C C . LEU A 1 184 ? -15.895 11.301 15.920 1.00 88.12 184 LEU A C 1
ATOM 1504 O O . LEU A 1 184 ? -16.434 10.204 15.766 1.00 88.12 184 LEU A O 1
ATOM 1508 N N . ARG A 1 185 ? -15.621 11.800 17.128 1.00 87.25 185 ARG A N 1
ATOM 1509 C CA . ARG A 1 185 ? -15.861 11.107 18.393 1.00 87.25 185 ARG A CA 1
ATOM 1510 C C . ARG A 1 185 ? -17.314 10.633 18.499 1.00 87.25 185 ARG A C 1
ATOM 1512 O O . ARG A 1 185 ? -18.249 11.391 18.241 1.00 87.25 185 ARG A O 1
ATOM 1519 N N . ASN A 1 186 ? -17.492 9.379 18.918 1.00 82.88 186 ASN A N 1
ATOM 1520 C CA . ASN A 1 186 ? -18.788 8.699 19.064 1.00 82.88 186 ASN A CA 1
ATOM 1521 C C . ASN A 1 186 ? -19.608 8.565 17.764 1.00 82.88 186 ASN A C 1
ATOM 1523 O O . ASN A 1 186 ? -20.806 8.289 17.826 1.00 82.88 186 ASN A O 1
ATOM 1527 N N . LYS A 1 187 ? -19.006 8.785 16.589 1.00 86.50 187 LYS A N 1
ATOM 1528 C CA . LYS A 1 187 ? -19.635 8.471 15.303 1.00 86.50 187 LYS A CA 1
ATOM 1529 C C . LYS A 1 187 ? -19.177 7.094 14.844 1.00 86.50 187 LYS A C 1
ATOM 1531 O O . LYS A 1 187 ? -18.018 6.728 15.019 1.00 86.50 187 LYS A O 1
ATOM 1536 N N . HIS A 1 188 ? -20.077 6.365 14.201 1.00 86.31 188 HIS A N 1
ATOM 1537 C CA . HIS A 1 188 ? -19.796 5.034 13.678 1.00 86.31 188 HIS A CA 1
ATOM 1538 C C . HIS A 1 188 ? -19.669 5.053 12.161 1.00 86.31 188 HIS A C 1
ATOM 1540 O O . HIS A 1 188 ? -20.255 5.896 11.477 1.00 86.31 188 HIS A O 1
ATOM 1546 N N . TYR A 1 189 ? -18.879 4.115 11.660 1.00 84.62 189 TYR A N 1
ATOM 1547 C CA . TYR A 1 189 ? -18.734 3.847 10.243 1.00 84.62 189 TYR A CA 1
ATOM 1548 C C . TYR A 1 189 ? -20.077 3.487 9.586 1.00 84.62 189 TYR A C 1
ATOM 1550 O O . TYR A 1 189 ? -20.882 2.736 10.140 1.00 84.62 189 TYR A O 1
ATOM 1558 N N . THR A 1 190 ? -20.271 4.007 8.375 1.00 83.56 190 THR A N 1
ATOM 1559 C CA . THR A 1 190 ? -21.294 3.579 7.418 1.00 83.56 190 THR A CA 1
ATOM 1560 C C . THR A 1 190 ? -20.649 3.392 6.049 1.00 83.56 190 THR A C 1
ATOM 1562 O O . THR A 1 190 ? -19.605 3.983 5.758 1.00 83.56 190 THR A O 1
ATOM 1565 N N . ASP A 1 191 ? -21.285 2.601 5.190 1.00 82.75 191 ASP A N 1
ATOM 1566 C CA . ASP A 1 191 ? -20.766 2.245 3.862 1.00 82.75 191 ASP A CA 1
ATOM 1567 C C . ASP A 1 191 ? -20.459 3.479 2.998 1.00 82.75 191 ASP A C 1
ATOM 1569 O O . ASP A 1 191 ? -19.437 3.513 2.308 1.00 82.75 191 ASP A O 1
ATOM 1573 N N . ASP A 1 192 ? -21.238 4.552 3.174 1.00 83.12 192 ASP A N 1
ATOM 1574 C CA . ASP A 1 192 ? -21.042 5.869 2.559 1.00 83.12 192 ASP A CA 1
ATOM 1575 C C . ASP A 1 192 ? -19.632 6.453 2.746 1.00 83.12 192 ASP A C 1
ATOM 1577 O O . ASP A 1 192 ? -19.238 7.360 2.014 1.00 83.12 192 ASP A O 1
ATOM 1581 N N . VAL A 1 193 ? -18.882 6.038 3.772 1.00 85.38 193 VAL A N 1
ATOM 1582 C CA . VAL A 1 193 ? -17.504 6.506 4.002 1.00 85.38 193 VAL A CA 1
ATOM 1583 C C . VAL A 1 193 ? -16.572 5.981 2.915 1.00 85.38 193 VAL A C 1
ATOM 1585 O O . VAL A 1 193 ? -15.823 6.763 2.335 1.00 85.38 193 VAL A O 1
ATOM 1588 N N . ILE A 1 194 ? -16.656 4.685 2.601 1.00 87.12 194 ILE A N 1
ATOM 1589 C CA . ILE A 1 194 ? -15.852 4.069 1.537 1.00 87.12 194 ILE A CA 1
ATOM 1590 C C . ILE A 1 194 ? -16.330 4.588 0.182 1.00 87.12 194 ILE A C 1
ATOM 1592 O O . ILE A 1 194 ? -15.514 5.007 -0.636 1.00 87.12 194 ILE A O 1
ATOM 1596 N N . GLU A 1 195 ? -17.645 4.634 -0.043 1.00 87.31 195 GLU A N 1
ATOM 1597 C CA . GLU A 1 195 ? -18.194 5.109 -1.316 1.00 87.31 195 GLU A CA 1
ATOM 1598 C C . GLU A 1 195 ? -17.773 6.546 -1.627 1.00 87.31 195 GLU A C 1
ATOM 1600 O O . GLU A 1 195 ? -17.333 6.830 -2.738 1.00 87.31 195 GLU A O 1
ATOM 1605 N N . ARG A 1 196 ? -17.854 7.456 -0.647 1.00 85.69 196 ARG A N 1
ATOM 1606 C CA . ARG A 1 196 ? -17.412 8.845 -0.834 1.00 85.69 196 ARG A CA 1
ATOM 1607 C C . ARG A 1 196 ? -15.898 8.963 -0.930 1.00 85.69 196 ARG A C 1
ATOM 1609 O O . ARG A 1 196 ? -15.430 9.757 -1.738 1.00 85.69 196 ARG A O 1
A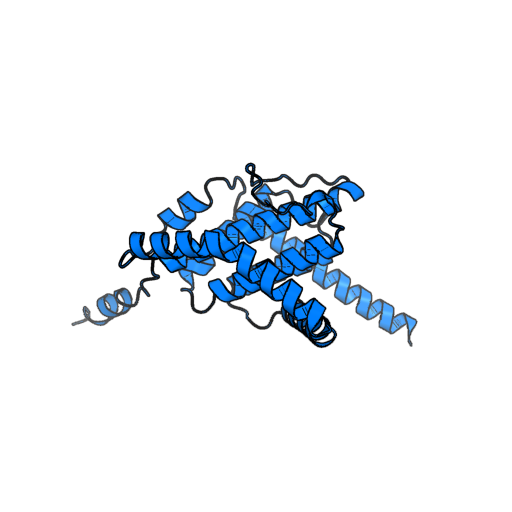TOM 1616 N N . GLY A 1 197 ? -15.159 8.198 -0.125 1.00 86.00 197 GLY A N 1
ATOM 1617 C CA . GLY A 1 197 ? -13.697 8.230 -0.098 1.00 86.00 197 GLY A CA 1
ATOM 1618 C C . GLY A 1 197 ? -13.067 7.790 -1.417 1.00 86.00 197 GLY A C 1
ATOM 1619 O O . GLY A 1 197 ? -12.048 8.344 -1.805 1.00 86.00 197 GLY A O 1
ATOM 1620 N N . PHE A 1 198 ? -13.703 6.858 -2.135 1.00 92.31 198 PHE A N 1
ATOM 1621 C CA . PHE A 1 198 ? -13.160 6.250 -3.354 1.00 92.31 198 PHE A CA 1
ATOM 1622 C C . PHE A 1 198 ? -14.022 6.468 -4.605 1.00 92.31 198 PHE A C 1
ATOM 1624 O O . PHE A 1 198 ? -13.860 5.763 -5.602 1.00 92.31 198 PHE A O 1
ATOM 1631 N N . ASN A 1 199 ? -14.919 7.460 -4.601 1.00 90.12 199 ASN A N 1
ATOM 1632 C CA . ASN A 1 199 ? -15.786 7.767 -5.750 1.00 90.12 199 ASN A CA 1
ATOM 1633 C C . ASN A 1 199 ? -15.023 8.187 -7.024 1.00 90.12 199 ASN A C 1
ATOM 1635 O O . ASN A 1 199 ? -15.612 8.249 -8.102 1.00 90.12 199 ASN A O 1
ATOM 1639 N N . PHE A 1 200 ? -13.731 8.494 -6.900 1.00 88.00 200 PHE A N 1
ATOM 1640 C CA . PHE A 1 200 ? -12.855 8.865 -8.004 1.00 88.00 200 PHE A CA 1
ATOM 1641 C C . PHE A 1 200 ? -12.406 7.659 -8.842 1.00 88.00 200 PHE A C 1
ATOM 1643 O O . PHE A 1 200 ? -11.980 7.846 -9.984 1.00 88.00 200 PHE A O 1
ATOM 1650 N N . LEU A 1 201 ? -12.504 6.437 -8.305 1.00 92.31 201 LEU A N 1
ATOM 1651 C CA . LEU A 1 201 ? -12.127 5.215 -9.011 1.00 92.31 201 LEU A CA 1
ATOM 1652 C C . LEU A 1 201 ? -13.140 4.884 -10.107 1.00 92.31 201 LEU A C 1
ATOM 1654 O O . LEU A 1 201 ? -14.348 4.862 -9.871 1.00 92.31 201 LEU A O 1
ATOM 1658 N N . LYS A 1 202 ? -12.639 4.592 -11.311 1.00 89.31 202 LYS A N 1
ATOM 1659 C CA . LYS A 1 202 ? -13.476 4.362 -12.501 1.00 89.31 202 LYS A CA 1
ATOM 1660 C C . LYS A 1 202 ? -13.532 2.909 -12.970 1.00 89.31 202 LYS A C 1
ATOM 1662 O O . LYS A 1 202 ? -14.277 2.623 -13.905 1.00 89.31 202 LYS A O 1
ATOM 1667 N N . GLY A 1 203 ? -12.731 2.026 -12.380 1.00 93.50 203 GLY A N 1
ATOM 1668 C CA . GLY A 1 203 ? -12.657 0.631 -12.801 1.00 93.50 203 GLY A CA 1
ATOM 1669 C C . GLY A 1 203 ? -13.823 -0.227 -12.320 1.00 93.50 203 GLY A C 1
ATOM 1670 O O . GLY A 1 203 ? -14.604 0.148 -11.442 1.00 93.50 203 GLY A O 1
ATOM 1671 N N . ASP A 1 204 ? -13.908 -1.403 -12.923 1.00 97.00 204 ASP A N 1
ATOM 1672 C CA . ASP A 1 204 ? -14.856 -2.465 -12.630 1.00 97.00 204 ASP A CA 1
ATOM 1673 C C . ASP A 1 204 ? -14.216 -3.513 -11.709 1.00 97.00 204 ASP A C 1
ATOM 1675 O O . ASP A 1 204 ? -13.103 -3.985 -11.945 1.00 97.00 204 ASP A O 1
ATOM 1679 N N . GLU A 1 205 ? -14.929 -3.876 -10.644 1.00 96.88 205 GLU A N 1
ATOM 1680 C CA . GLU A 1 205 ? -14.445 -4.821 -9.634 1.00 96.88 205 GLU A CA 1
ATOM 1681 C C . GLU A 1 205 ? -14.164 -6.211 -10.218 1.00 96.88 205 GLU A C 1
ATOM 1683 O O . GLU A 1 205 ? -13.108 -6.784 -9.956 1.00 96.88 205 GLU A O 1
ATOM 1688 N N . GLU A 1 206 ? -15.078 -6.751 -11.023 1.00 98.00 206 GLU A N 1
ATOM 1689 C CA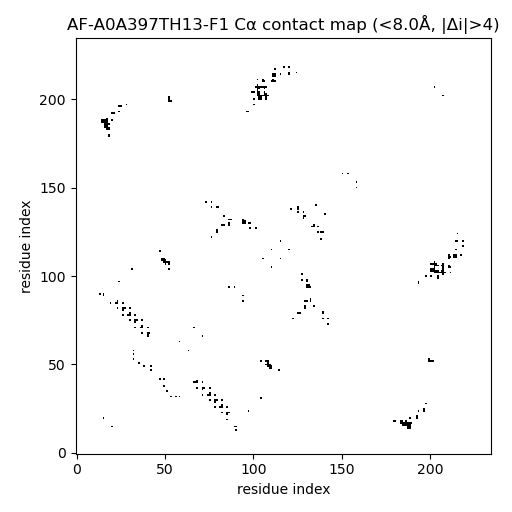 . GLU A 1 206 ? -14.960 -8.114 -11.549 1.00 98.00 206 GLU A CA 1
ATOM 1690 C C . GLU A 1 206 ? -13.817 -8.214 -12.559 1.00 98.00 206 GLU A C 1
ATOM 1692 O O . GLU A 1 206 ? -13.044 -9.177 -12.549 1.00 98.00 206 GLU A O 1
ATOM 1697 N N . LYS A 1 207 ? -13.645 -7.184 -13.397 1.00 97.88 207 LYS A N 1
ATOM 1698 C CA . LYS A 1 207 ? -12.478 -7.091 -14.285 1.00 97.88 207 LYS A CA 1
ATOM 1699 C C . LYS A 1 207 ? -11.182 -6.973 -13.500 1.00 97.88 207 LYS A C 1
ATOM 1701 O O . LYS A 1 207 ? -10.234 -7.696 -13.799 1.00 97.88 207 LYS A O 1
ATOM 1706 N N . GLY A 1 208 ? -11.143 -6.109 -12.488 1.00 97.75 208 GLY A N 1
ATOM 1707 C CA . GLY A 1 208 ? -9.968 -5.927 -11.640 1.00 97.75 208 GLY A CA 1
ATOM 1708 C C . GLY A 1 208 ? -9.560 -7.216 -10.940 1.00 97.75 208 GLY A C 1
ATOM 1709 O O . GLY A 1 208 ? -8.386 -7.580 -10.922 1.00 97.75 208 GLY A O 1
ATOM 1710 N N . LYS A 1 209 ? -10.537 -7.968 -10.436 1.00 98.31 209 LYS A N 1
ATOM 1711 C CA . LYS A 1 209 ? -10.308 -9.275 -9.827 1.00 98.31 209 LYS A CA 1
ATOM 1712 C C . LYS A 1 209 ? -9.745 -10.289 -10.821 1.00 98.31 209 LYS A C 1
ATOM 1714 O O . LYS A 1 209 ? -8.747 -10.938 -10.518 1.00 98.31 209 LYS A O 1
ATOM 1719 N N . ALA A 1 210 ? -10.318 -10.380 -12.023 1.00 98.19 210 ALA A N 1
ATOM 1720 C CA . ALA A 1 210 ? 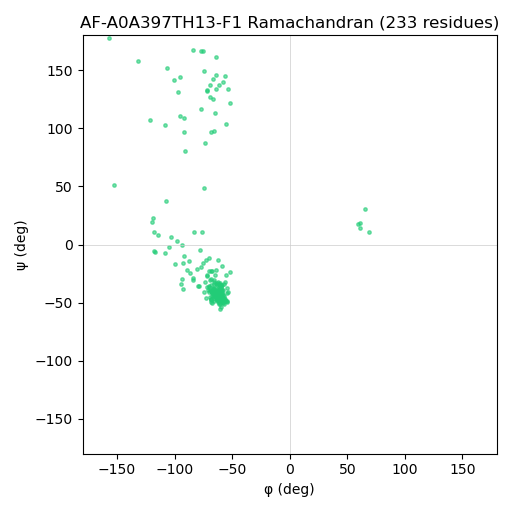-9.805 -11.263 -13.071 1.00 98.19 210 ALA A CA 1
ATOM 1721 C C . ALA A 1 210 ? -8.363 -10.903 -13.479 1.00 98.19 210 ALA A C 1
ATOM 1723 O O . ALA A 1 210 ? -7.513 -11.785 -13.606 1.00 98.19 210 ALA A O 1
ATOM 1724 N N . ILE A 1 211 ? -8.066 -9.606 -13.614 1.00 97.19 211 ILE A N 1
ATOM 1725 C CA . ILE A 1 211 ? -6.713 -9.096 -13.873 1.00 97.19 211 ILE A CA 1
ATOM 1726 C C . ILE A 1 211 ? -5.748 -9.530 -12.765 1.00 97.19 211 ILE A C 1
ATOM 1728 O O . ILE A 1 211 ? -4.644 -10.000 -13.051 1.00 97.19 211 ILE A O 1
ATOM 1732 N N . PHE A 1 212 ? -6.151 -9.373 -11.503 1.00 98.06 212 PHE A N 1
ATOM 1733 C CA . PHE A 1 212 ? -5.330 -9.760 -10.363 1.00 98.06 212 PHE A CA 1
ATOM 1734 C C . PHE A 1 212 ? -5.025 -11.261 -10.369 1.00 98.06 212 PHE A C 1
ATOM 1736 O O . PHE A 1 212 ? -3.866 -11.650 -10.220 1.00 98.06 212 PHE A O 1
ATOM 1743 N N . ASP A 1 213 ? -6.032 -12.101 -10.599 1.00 98.12 213 ASP A N 1
ATOM 1744 C CA . ASP A 1 213 ? -5.865 -13.555 -10.654 1.00 98.12 213 ASP A CA 1
ATOM 1745 C C . ASP A 1 213 ? -4.890 -13.978 -11.770 1.00 98.12 213 ASP A C 1
ATOM 1747 O O . ASP A 1 213 ? -4.030 -14.844 -11.558 1.00 98.12 213 ASP A O 1
ATOM 1751 N N . ASP A 1 214 ? -4.949 -13.325 -12.934 1.00 97.25 214 ASP A N 1
ATOM 1752 C CA . ASP A 1 214 ? -4.005 -13.550 -14.033 1.00 97.25 214 ASP A CA 1
ATOM 1753 C C . ASP A 1 214 ? -2.571 -13.126 -13.673 1.00 97.25 214 ASP A C 1
ATOM 1755 O O . ASP A 1 214 ? -1.617 -13.860 -13.967 1.00 97.25 214 ASP A O 1
ATOM 1759 N N . ILE A 1 215 ? -2.401 -11.984 -12.994 1.00 95.88 215 ILE A N 1
ATOM 1760 C CA . ILE A 1 215 ? -1.098 -11.524 -12.481 1.00 95.88 215 ILE A CA 1
ATOM 1761 C C . ILE A 1 215 ? -0.524 -12.555 -11.505 1.00 95.88 215 ILE A C 1
ATOM 1763 O O . ILE A 1 215 ? 0.621 -12.985 -11.668 1.00 95.88 215 ILE A O 1
ATOM 1767 N N . VAL A 1 216 ? -1.323 -13.002 -10.533 1.00 96.06 216 VAL A N 1
ATOM 1768 C CA . VAL A 1 216 ? -0.927 -13.998 -9.527 1.00 96.06 216 VAL A CA 1
ATOM 1769 C C . VAL A 1 216 ? -0.477 -15.297 -10.195 1.00 96.06 216 VAL A C 1
ATOM 1771 O O . VAL A 1 216 ? 0.607 -15.815 -9.909 1.00 96.06 216 VAL A O 1
ATOM 1774 N N . LYS A 1 217 ? -1.282 -15.815 -11.126 1.00 94.62 217 LYS A N 1
ATOM 1775 C CA . LYS A 1 217 ? -0.982 -17.048 -11.859 1.00 94.62 217 LYS A CA 1
ATOM 1776 C C . LYS A 1 217 ? 0.312 -16.931 -12.662 1.00 94.62 217 LYS A C 1
ATOM 1778 O O . LYS A 1 217 ? 1.152 -17.831 -12.610 1.00 94.62 217 LYS A O 1
ATOM 1783 N N . ASN A 1 218 ? 0.489 -15.836 -13.399 1.00 92.62 218 ASN A N 1
ATOM 1784 C CA . ASN A 1 218 ? 1.696 -15.604 -14.189 1.00 92.62 218 ASN A CA 1
ATOM 1785 C C . ASN A 1 218 ? 2.942 -15.511 -13.300 1.00 92.62 218 ASN A C 1
ATOM 1787 O O . ASN A 1 218 ? 3.960 -16.145 -13.580 1.00 92.62 218 ASN A O 1
ATOM 1791 N N . HIS A 1 219 ? 2.839 -14.774 -12.197 1.00 91.31 219 HIS A N 1
ATOM 1792 C CA . HIS A 1 219 ? 3.924 -14.580 -11.250 1.00 91.31 219 HIS A CA 1
ATOM 1793 C C . HIS A 1 219 ? 4.421 -15.908 -10.650 1.00 91.31 219 HIS A C 1
ATOM 1795 O O . HIS A 1 219 ? 5.621 -16.195 -10.666 1.00 91.31 219 HIS A O 1
ATOM 1801 N N . TYR A 1 220 ? 3.511 -16.775 -10.194 1.00 88.50 220 TYR A N 1
ATOM 1802 C CA . TYR A 1 220 ? 3.887 -18.087 -9.653 1.00 88.50 220 TYR A CA 1
ATOM 1803 C C . TYR A 1 220 ? 4.450 -19.047 -10.709 1.00 88.50 220 TYR A C 1
ATOM 1805 O O . TYR A 1 220 ? 5.377 -19.813 -10.417 1.00 88.50 220 TYR A O 1
ATOM 1813 N N . ASN A 1 221 ? 3.950 -18.990 -11.947 1.00 86.38 221 ASN A N 1
ATOM 1814 C CA . ASN A 1 221 ? 4.494 -19.793 -13.042 1.00 86.38 221 ASN A CA 1
ATOM 1815 C C . ASN A 1 221 ? 5.959 -19.433 -13.325 1.00 86.38 221 ASN A C 1
ATOM 1817 O O . ASN A 1 221 ? 6.795 -20.333 -13.403 1.00 86.38 221 ASN A O 1
ATOM 1821 N N . LYS A 1 222 ? 6.297 -18.137 -13.391 1.00 83.38 222 LYS A N 1
ATOM 1822 C CA . LYS A 1 222 ? 7.685 -17.681 -13.591 1.00 83.38 222 LYS A CA 1
ATOM 1823 C C . LYS A 1 222 ? 8.625 -18.182 -12.493 1.00 83.38 222 LYS A C 1
ATOM 1825 O O . LYS A 1 222 ? 9.707 -18.686 -12.794 1.00 83.38 222 LYS A O 1
ATOM 1830 N N . GLN A 1 223 ? 8.211 -18.098 -11.226 1.00 77.38 223 GLN A N 1
ATOM 1831 C CA . GLN A 1 223 ? 9.024 -18.589 -10.107 1.00 77.38 223 GLN A CA 1
ATOM 1832 C C . GLN A 1 223 ? 9.269 -20.100 -10.189 1.00 77.38 223 GLN A C 1
ATOM 1834 O O . GLN A 1 223 ? 10.387 -20.565 -9.962 1.00 77.38 223 GLN A O 1
ATOM 1839 N N . THR A 1 224 ? 8.242 -20.862 -10.567 1.00 73.19 224 THR A N 1
ATOM 1840 C CA . THR A 1 224 ? 8.343 -22.316 -10.729 1.00 73.19 224 THR A CA 1
ATOM 1841 C C . THR A 1 224 ? 9.306 -22.672 -11.864 1.00 73.19 224 THR A C 1
ATOM 1843 O O . THR A 1 224 ? 10.204 -23.491 -11.678 1.00 73.19 224 THR A O 1
ATOM 1846 N N . THR A 1 225 ? 9.193 -22.016 -13.022 1.00 70.56 225 THR A N 1
ATOM 1847 C CA . THR A 1 225 ? 10.104 -22.223 -14.159 1.00 70.56 225 THR A CA 1
ATOM 1848 C C . THR A 1 225 ? 11.558 -21.895 -13.804 1.00 70.56 225 THR A C 1
ATOM 1850 O O . THR A 1 225 ? 12.453 -22.679 -14.122 1.00 70.56 225 THR A O 1
ATOM 1853 N N . ASN A 1 226 ? 11.806 -20.799 -13.082 1.00 64.50 226 ASN A N 1
ATOM 1854 C CA . ASN A 1 226 ? 13.153 -20.427 -12.630 1.00 64.50 226 ASN A CA 1
ATOM 1855 C C . ASN A 1 226 ? 13.750 -21.450 -11.644 1.00 64.50 226 ASN A C 1
ATOM 1857 O O . ASN A 1 226 ? 14.954 -21.722 -11.673 1.00 64.50 226 ASN A O 1
ATOM 1861 N N . MET A 1 227 ? 12.918 -22.077 -10.808 1.00 61.78 227 MET A N 1
ATOM 1862 C CA . MET A 1 227 ? 13.353 -23.141 -9.899 1.00 61.78 227 MET A CA 1
ATOM 1863 C C . MET A 1 227 ? 13.783 -24.406 -10.660 1.00 61.78 227 MET A C 1
ATOM 1865 O O . MET A 1 227 ? 14.825 -24.982 -10.358 1.00 61.78 227 MET A O 1
ATOM 1869 N N . TYR A 1 228 ? 13.045 -24.808 -11.698 1.00 57.53 228 TYR A N 1
ATOM 1870 C CA . TYR A 1 228 ? 13.433 -25.954 -12.529 1.00 57.53 228 TYR A CA 1
ATOM 1871 C C . TYR A 1 228 ? 14.694 -25.687 -13.357 1.00 57.53 228 TYR A C 1
ATOM 1873 O O . TYR A 1 228 ? 15.554 -26.559 -13.463 1.00 57.53 228 TYR A O 1
ATOM 1881 N N . LEU A 1 229 ? 14.840 -24.484 -13.919 1.00 57.19 229 LEU A N 1
ATOM 1882 C CA . LEU A 1 229 ? 16.027 -24.124 -14.699 1.00 57.19 229 LEU A CA 1
ATOM 1883 C C . LEU A 1 229 ? 17.287 -24.036 -13.834 1.00 57.19 229 LEU A C 1
ATOM 1885 O O . LEU A 1 229 ? 18.340 -24.504 -14.254 1.00 57.19 229 LEU A O 1
ATOM 1889 N N . SER A 1 230 ? 17.188 -23.502 -12.614 1.00 56.59 230 SER A N 1
ATOM 1890 C CA . SER A 1 230 ? 18.316 -23.523 -11.674 1.00 56.59 230 SER A CA 1
ATOM 1891 C C . SER A 1 230 ? 18.685 -24.956 -11.275 1.00 56.59 230 SER A C 1
ATOM 1893 O O . SER A 1 230 ? 19.858 -25.310 -11.303 1.00 56.59 230 SER A O 1
ATOM 1895 N N . PHE A 1 231 ? 17.709 -25.831 -11.025 1.00 56.12 231 PHE A N 1
ATOM 1896 C CA . PHE A 1 231 ? 17.986 -27.242 -10.748 1.00 56.12 231 PHE A CA 1
ATOM 1897 C C . PHE A 1 231 ? 18.675 -27.972 -11.918 1.00 56.12 231 PHE A C 1
ATOM 1899 O O . PHE A 1 231 ? 19.515 -28.833 -11.682 1.00 56.12 231 PHE A O 1
ATOM 1906 N N . LEU A 1 232 ? 18.361 -27.625 -13.169 1.00 53.03 232 LEU A N 1
ATOM 1907 C CA . LEU A 1 232 ? 18.979 -28.227 -14.359 1.00 53.03 232 LEU A CA 1
ATOM 1908 C C . LEU A 1 232 ? 20.362 -27.656 -14.710 1.00 53.03 232 LEU A C 1
ATOM 1910 O O . LEU A 1 232 ? 21.103 -28.300 -15.442 1.00 53.03 232 LEU A O 1
ATOM 1914 N N . LEU A 1 233 ? 20.702 -26.455 -14.236 1.00 54.66 233 LEU A N 1
ATOM 1915 C CA . LEU A 1 233 ? 22.004 -25.818 -14.484 1.00 54.66 233 LEU A CA 1
ATOM 1916 C C . LEU A 1 233 ? 23.042 -26.115 -13.390 1.00 54.66 233 LEU A C 1
ATOM 1918 O O . LEU A 1 233 ? 24.230 -25.882 -13.604 1.00 54.66 233 LEU A O 1
ATOM 1922 N N . PHE A 1 234 ? 22.602 -26.609 -12.229 1.00 54.38 234 PHE A N 1
ATOM 1923 C CA . PHE A 1 234 ? 23.457 -26.930 -11.081 1.00 54.38 234 PHE A CA 1
ATOM 1924 C C . PHE A 1 234 ? 23.513 -28.434 -10.737 1.00 54.38 234 PHE A C 1
ATOM 1926 O O . PHE A 1 234 ? 24.116 -28.789 -9.724 1.00 54.38 234 PHE A O 1
ATOM 1933 N N . ASN A 1 235 ? 22.936 -29.304 -11.577 1.00 48.97 235 ASN A N 1
ATOM 1934 C CA . ASN A 1 235 ? 23.147 -30.762 -11.584 1.00 48.97 235 ASN A CA 1
ATOM 1935 C C . ASN A 1 235 ? 23.763 -31.199 -12.914 1.00 48.97 235 ASN A C 1
ATOM 1937 O O . ASN A 1 235 ? 24.492 -32.215 -12.907 1.00 48.97 235 ASN A O 1
#

Organism: NCBI:txid658196